Protein AF-A0A1E1MIJ1-F1 (afdb_monomer_lite)

Organism: Rhynchosporium secalis (NCBI:txid38038)

pLDDT: mean 83.15, std 17.33, range [41.06, 98.31]

Sequence (231 aa):
MYKRAEDSKEEKARKDRRRQERRFEKDMKERRLGPKKMDLKKGEDLFRKAKENVDAADLVDNGMIRVIEDKIRIRETRERQEREWVERERAASIWQEQQVEREKKDREAAEAIKKRRAEEWAAAEKQQEEQFRRWQNHLDSQYPYIAEQSTFRASKVICNHNGWWPKVHSRTACPECHEIWTFLLQCPECKIKVCPKFQSTKRPRRNRRAPSRVWTSYEDNSYEDHSYDCF

Secondary structure (DSSP, 8-state):
-PPPPPPPHHHHHHHHHHHHHHHHHHHHHHHHHHHHHHHHHHHHHHHHHHHHHHHHHHHHHHHHHHHHHHHHHHHHHHHHHHHHHHHHHHHHHHHHHHHHHHHHHHHHHHHHHHHHHHHHHHHHHHHHHHHHHHHHHHHHHHS----S--------------SPPPEE---EE-TTT--EES-EEE-TTT--EE-TTTHHHHS------PPP-------------------

Foldseek 3Di:
DDDDDDDDPVVVVVVVVVVVVVVVVVVVVVVVVVVVVVVVVVVVVVVVVVVVVVVVVVVVVVVVVVVVVVVVVVVVVVVVVVVVVVVVVVVVVVVVVVVVVVVVVVVVVVVVVVVVVVVVVVVVVVVVVVVVVVVVVVVCVVDVDPVDDPPPPPPPVPPQLDDAFDWDQDQAQAPVHRDGDRTWTARPPPRHTGHPVCSVVPHDPPPPPDPDPPDDPPPDDDDDDPDDDDD

Structure (mmCIF, N/CA/C/O backbone):
data_AF-A0A1E1MIJ1-F1
#
_entry.id   AF-A0A1E1MIJ1-F1
#
loop_
_atom_site.group_PDB
_atom_site.id
_atom_site.type_symbol
_atom_site.label_atom_id
_atom_site.label_alt_id
_atom_site.label_comp_id
_atom_site.label_asym_id
_atom_site.label_entity_id
_atom_site.label_seq_id
_atom_site.pdbx_PDB_ins_code
_atom_site.Cartn_x
_atom_site.Cartn_y
_atom_site.Cartn_z
_atom_site.occupancy
_atom_site.B_iso_or_equiv
_atom_site.auth_seq_id
_atom_site.auth_comp_id
_atom_site.auth_asym_id
_atom_site.auth_atom_id
_atom_site.pdbx_PDB_model_num
ATOM 1 N N . MET A 1 1 ? -23.648 -31.205 101.459 1.00 47.00 1 MET A N 1
ATOM 2 C CA . MET A 1 1 ? -24.648 -30.625 100.534 1.00 47.00 1 MET A CA 1
ATOM 3 C C . MET A 1 1 ? -25.084 -29.270 101.075 1.00 47.00 1 MET A C 1
ATOM 5 O O . MET A 1 1 ? -25.706 -29.235 102.127 1.00 47.00 1 MET A O 1
ATOM 9 N N . TYR A 1 2 ? -24.719 -28.162 100.427 1.00 44.38 2 TYR A N 1
ATOM 10 C CA . TYR A 1 2 ? -25.090 -26.822 100.902 1.00 44.38 2 TYR A CA 1
ATOM 11 C C . TYR A 1 2 ? -26.489 -26.436 100.394 1.00 44.38 2 TYR A C 1
ATOM 13 O O . TYR A 1 2 ? -26.705 -26.334 99.187 1.00 44.38 2 TYR A O 1
ATOM 21 N N . LYS A 1 3 ? -27.441 -26.231 101.318 1.00 51.78 3 LYS A N 1
ATOM 22 C CA . LYS A 1 3 ? -28.773 -25.671 101.030 1.00 51.78 3 LYS A CA 1
ATOM 23 C C . LYS A 1 3 ? -28.623 -24.191 100.665 1.00 51.78 3 LYS A C 1
ATOM 25 O O . LYS A 1 3 ? -28.061 -23.422 101.440 1.00 51.78 3 LYS A O 1
ATOM 30 N N . ARG A 1 4 ? -29.116 -23.794 99.488 1.00 49.16 4 ARG A N 1
ATOM 31 C CA . ARG A 1 4 ? -29.186 -22.381 99.081 1.00 49.16 4 ARG A CA 1
ATOM 32 C C . ARG A 1 4 ? -30.144 -21.631 100.006 1.00 49.16 4 ARG A C 1
ATOM 34 O O . ARG A 1 4 ? -31.270 -22.079 100.197 1.00 49.16 4 ARG A O 1
ATOM 41 N N . ALA A 1 5 ? -29.690 -20.498 100.539 1.00 63.03 5 ALA A N 1
ATOM 42 C CA . ALA A 1 5 ? -30.539 -19.561 101.261 1.00 63.03 5 ALA A CA 1
ATOM 43 C C . ALA A 1 5 ? -31.655 -19.057 100.332 1.00 63.03 5 ALA A C 1
ATOM 45 O O . ALA A 1 5 ? -31.392 -18.678 99.188 1.00 63.03 5 ALA A O 1
ATOM 46 N N . GLU A 1 6 ? -32.901 -19.094 100.803 1.00 65.06 6 GLU A N 1
ATOM 47 C CA . GLU A 1 6 ? -34.025 -18.523 100.070 1.00 65.06 6 GLU A CA 1
ATOM 48 C C . GLU A 1 6 ? -33.897 -16.999 100.057 1.00 65.06 6 GLU A C 1
ATOM 50 O O . GLU A 1 6 ? -33.913 -16.348 101.099 1.00 65.06 6 GLU A O 1
ATOM 55 N N . ASP A 1 7 ? -33.757 -16.433 98.857 1.00 62.12 7 ASP A N 1
ATOM 56 C CA . ASP A 1 7 ? -33.739 -14.986 98.662 1.00 62.12 7 ASP A CA 1
ATOM 57 C C . ASP A 1 7 ? -34.998 -14.348 99.281 1.00 62.12 7 ASP A C 1
ATOM 59 O O . ASP A 1 7 ? -36.129 -14.756 98.976 1.00 62.12 7 ASP A O 1
ATOM 63 N N . SER A 1 8 ? -34.790 -13.300 100.086 1.00 74.31 8 SER A N 1
ATOM 64 C CA . SER A 1 8 ? -35.850 -12.424 100.596 1.00 74.31 8 SER A CA 1
ATOM 65 C C . SER A 1 8 ? -36.750 -11.932 99.453 1.00 74.31 8 SER A C 1
ATOM 67 O O . SER A 1 8 ? -36.298 -11.710 98.324 1.00 74.31 8 SER A O 1
ATOM 69 N N . LYS A 1 9 ? -38.042 -11.727 99.742 1.00 78.56 9 LYS A N 1
ATOM 70 C CA . LYS A 1 9 ? -39.028 -11.199 98.779 1.00 78.56 9 LYS A CA 1
ATOM 71 C C . LYS A 1 9 ? -38.549 -9.900 98.110 1.00 78.56 9 LYS A C 1
ATOM 73 O O . LYS A 1 9 ? -38.807 -9.693 96.926 1.00 78.56 9 LYS A O 1
ATOM 78 N N . GLU A 1 10 ? -37.799 -9.077 98.835 1.00 78.69 10 GLU A N 1
ATOM 79 C CA . GLU A 1 10 ? -37.231 -7.820 98.340 1.00 78.69 10 GLU A CA 1
ATOM 80 C C . GLU A 1 10 ? -36.104 -8.035 97.310 1.00 78.69 10 GLU A C 1
ATOM 82 O O . GLU A 1 10 ? -36.078 -7.399 96.255 1.00 78.69 10 GLU A O 1
ATOM 87 N N . GLU A 1 11 ? -35.229 -9.016 97.542 1.00 82.00 11 GLU A N 1
ATOM 88 C CA . GLU A 1 11 ? -34.142 -9.386 96.626 1.00 82.00 11 GLU A CA 1
ATOM 89 C C . GLU A 1 11 ? -34.691 -10.004 95.324 1.00 82.00 11 GLU A C 1
ATOM 91 O O . GLU A 1 11 ? -34.187 -9.724 94.230 1.00 82.00 11 GLU A O 1
ATOM 96 N N . LYS A 1 12 ? -35.783 -10.781 95.410 1.00 82.44 12 LYS A N 1
ATOM 97 C CA . LYS A 1 12 ? -36.518 -11.280 94.231 1.00 82.44 12 LYS A CA 1
ATOM 98 C C . LYS A 1 12 ? -37.111 -10.130 93.409 1.00 82.44 12 LYS A C 1
ATOM 100 O O . LYS A 1 12 ? -36.939 -10.120 92.191 1.00 82.44 12 LYS A O 1
ATOM 105 N N . ALA A 1 13 ? -37.723 -9.135 94.056 1.00 84.12 13 ALA A N 1
ATOM 106 C CA . ALA A 1 13 ? -38.271 -7.954 93.382 1.00 84.12 13 ALA A CA 1
ATOM 107 C C . ALA A 1 13 ? -37.178 -7.091 92.722 1.00 84.12 13 ALA A C 1
ATOM 109 O O . ALA A 1 13 ? -37.363 -6.597 91.608 1.00 84.12 13 ALA A O 1
ATOM 110 N N . ARG A 1 14 ? -36.007 -6.948 93.359 1.00 86.62 14 ARG A N 1
ATOM 111 C CA . ARG A 1 14 ? -34.837 -6.265 92.778 1.00 86.62 14 ARG A CA 1
ATOM 112 C C . ARG A 1 14 ? -34.317 -6.987 91.535 1.00 86.62 14 ARG A C 1
ATOM 114 O O . ARG A 1 14 ? -34.085 -6.357 90.502 1.00 86.62 14 ARG A O 1
ATOM 121 N N . LYS A 1 15 ? -34.159 -8.315 91.607 1.00 88.00 15 LYS A N 1
ATOM 122 C CA . LYS A 1 15 ? -33.732 -9.144 90.467 1.00 88.00 15 LYS A CA 1
ATOM 123 C C . LYS A 1 15 ? -34.743 -9.097 89.320 1.00 88.00 15 LYS A C 1
ATOM 125 O O . LYS A 1 15 ? -34.313 -9.088 88.166 1.00 88.00 15 LYS A O 1
ATOM 130 N N . ASP A 1 16 ? -36.041 -9.043 89.616 1.00 91.00 16 ASP A N 1
ATOM 131 C CA . ASP A 1 16 ? -37.086 -8.962 88.594 1.00 91.00 16 ASP A CA 1
ATOM 132 C C . ASP A 1 16 ? -37.103 -7.605 87.878 1.00 91.00 16 ASP A C 1
ATOM 134 O O . ASP A 1 16 ? -37.021 -7.573 86.651 1.00 91.00 16 ASP A O 1
ATOM 138 N N . ARG A 1 17 ? -37.030 -6.487 88.616 1.00 88.94 17 ARG A N 1
ATOM 139 C CA . ARG A 1 17 ? -36.872 -5.139 88.028 1.00 88.94 17 ARG A CA 1
ATOM 140 C C . ARG A 1 17 ? -35.683 -5.073 87.067 1.00 88.94 17 ARG A C 1
ATOM 142 O O . ARG A 1 17 ? -35.820 -4.678 85.914 1.00 88.94 17 ARG A O 1
ATOM 149 N N . ARG A 1 18 ? -34.537 -5.612 87.493 1.00 89.38 18 ARG A N 1
ATOM 150 C CA . ARG A 1 18 ? -33.311 -5.683 86.680 1.00 89.38 18 ARG A CA 1
ATOM 151 C C . ARG A 1 18 ? -33.438 -6.600 85.456 1.00 89.38 18 ARG A C 1
ATOM 153 O O . ARG A 1 18 ? -32.672 -6.488 84.498 1.00 89.38 18 ARG A O 1
ATOM 160 N N . ARG A 1 19 ? -34.328 -7.598 85.487 1.00 91.69 19 ARG A N 1
ATOM 161 C CA . ARG A 1 19 ? -34.647 -8.436 84.316 1.00 91.69 19 ARG A CA 1
ATOM 162 C C . ARG A 1 19 ? -35.551 -7.681 83.348 1.00 91.69 19 ARG A C 1
ATOM 164 O O . ARG A 1 19 ? -35.309 -7.765 82.148 1.00 91.69 19 ARG A O 1
ATOM 171 N N . GLN A 1 20 ? -36.537 -6.945 83.856 1.00 90.38 20 GLN A N 1
ATOM 172 C CA . GLN A 1 20 ? -37.427 -6.120 83.041 1.00 90.38 20 GLN A CA 1
ATOM 173 C C . GLN A 1 20 ? -36.654 -5.005 82.326 1.00 90.38 20 GLN A C 1
ATOM 175 O O . GLN A 1 20 ? -36.768 -4.888 81.110 1.00 90.38 20 GLN A O 1
ATOM 180 N N . GLU A 1 21 ? -35.779 -4.281 83.028 1.00 90.81 21 GLU A N 1
ATOM 181 C CA . GLU A 1 21 ? -34.915 -3.245 82.438 1.00 90.81 21 GLU A CA 1
ATOM 182 C C . GLU A 1 21 ? -34.060 -3.789 81.288 1.00 90.81 21 GLU A C 1
ATOM 184 O O . GLU A 1 21 ? -34.032 -3.207 80.208 1.00 90.81 21 GLU A O 1
ATOM 189 N N . ARG A 1 22 ? -33.434 -4.962 81.464 1.00 92.50 22 ARG A N 1
ATOM 190 C CA . ARG A 1 22 ? -32.646 -5.606 80.398 1.00 92.50 22 ARG A CA 1
ATOM 191 C C . ARG A 1 22 ? -33.487 -6.010 79.188 1.00 92.50 22 ARG A C 1
ATOM 193 O O . ARG A 1 22 ? -32.990 -5.947 78.066 1.00 92.50 22 ARG A O 1
ATOM 200 N N . ARG A 1 23 ? -34.743 -6.431 79.390 1.00 92.12 23 ARG A N 1
ATOM 201 C CA . ARG A 1 23 ? -35.665 -6.728 78.279 1.00 92.12 23 ARG A CA 1
ATOM 202 C C . ARG A 1 23 ? -36.034 -5.455 77.524 1.00 92.12 23 ARG A C 1
ATOM 204 O O . ARG A 1 23 ? -35.936 -5.451 76.303 1.00 92.12 23 ARG A O 1
ATOM 211 N N . PHE A 1 24 ? -36.384 -4.388 78.242 1.00 89.31 24 PHE A N 1
ATOM 212 C CA . PHE A 1 24 ? -36.688 -3.087 77.644 1.00 89.31 24 PHE A CA 1
ATOM 213 C C . PHE A 1 24 ? -35.492 -2.507 76.886 1.00 89.31 24 PHE A C 1
ATOM 215 O O . PHE A 1 24 ? -35.641 -2.048 75.757 1.00 89.31 24 PHE A O 1
ATOM 222 N N . GLU A 1 25 ? -34.291 -2.568 77.460 1.00 92.12 25 GLU A N 1
ATOM 223 C CA . GLU A 1 25 ? -33.075 -2.081 76.809 1.00 92.12 25 GLU A CA 1
ATOM 224 C C . GLU A 1 25 ? -32.760 -2.870 75.531 1.00 92.12 25 GLU A C 1
ATOM 226 O O . GLU A 1 25 ? -32.419 -2.279 74.503 1.00 92.12 25 GLU A O 1
ATOM 231 N N . LYS A 1 26 ? -32.906 -4.202 75.571 1.00 93.56 26 LYS A N 1
ATOM 232 C CA . LYS A 1 26 ? -32.722 -5.054 74.393 1.00 93.56 26 LYS A CA 1
ATOM 233 C C . LYS A 1 26 ? -33.741 -4.727 73.301 1.00 93.56 26 LYS A C 1
ATOM 235 O O . LYS A 1 26 ? -33.329 -4.530 72.162 1.00 93.56 26 LYS A O 1
ATOM 240 N N . ASP A 1 27 ? -35.023 -4.618 73.644 1.00 93.12 27 ASP A N 1
ATOM 241 C CA . ASP A 1 27 ? -36.088 -4.308 72.683 1.00 93.12 27 ASP A CA 1
AT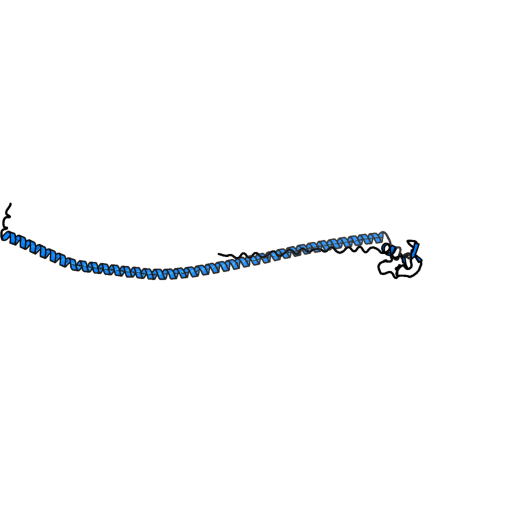OM 242 C C . ASP A 1 27 ? -35.875 -2.926 72.039 1.00 93.12 27 ASP A C 1
ATOM 244 O O . ASP A 1 27 ? -35.939 -2.774 70.821 1.00 93.12 27 ASP A O 1
ATOM 248 N N . MET A 1 28 ? -35.484 -1.918 72.828 1.00 91.06 28 MET A N 1
ATOM 249 C CA . MET A 1 28 ? -35.147 -0.589 72.303 1.00 91.06 28 MET A CA 1
ATOM 250 C C . MET A 1 28 ? -33.922 -0.612 71.380 1.00 91.06 28 MET A C 1
ATOM 252 O O . MET A 1 28 ? -33.889 0.109 70.380 1.00 91.06 28 MET A O 1
ATOM 256 N N . LYS A 1 29 ? -32.912 -1.440 71.676 1.00 92.50 29 LYS A N 1
ATOM 257 C CA . LYS A 1 29 ? -31.749 -1.640 70.797 1.00 92.50 29 LYS A CA 1
ATOM 258 C C . LYS A 1 29 ? -32.136 -2.360 69.503 1.00 92.50 29 LYS A C 1
ATOM 260 O O . LYS A 1 29 ? -31.726 -1.912 68.435 1.00 92.50 29 LYS A O 1
ATOM 265 N N . GLU A 1 30 ? -32.954 -3.408 69.564 1.00 89.38 30 GLU A N 1
ATOM 266 C CA . GLU A 1 30 ? -33.451 -4.122 68.378 1.00 89.38 30 GLU A CA 1
ATOM 267 C C . GLU A 1 30 ? -34.305 -3.216 67.483 1.00 89.38 30 GLU A C 1
ATOM 269 O O . GLU A 1 30 ? -34.032 -3.120 66.282 1.00 89.38 30 GLU A O 1
ATOM 274 N N . ARG A 1 31 ? -35.248 -2.455 68.058 1.00 88.69 31 ARG A N 1
ATOM 275 C CA . ARG A 1 31 ? -36.058 -1.478 67.308 1.00 88.69 31 ARG A CA 1
ATOM 276 C C . ARG A 1 31 ? -35.214 -0.400 66.636 1.00 88.69 31 ARG A C 1
ATOM 278 O O . ARG A 1 31 ? -35.550 0.030 65.540 1.00 88.69 31 ARG A O 1
ATOM 285 N N . ARG A 1 32 ? -34.103 0.024 67.249 1.00 90.00 32 ARG A N 1
ATOM 286 C CA . ARG A 1 32 ? -33.167 0.989 66.641 1.00 90.00 32 ARG A CA 1
ATOM 287 C C . ARG A 1 32 ? -32.322 0.386 65.517 1.00 90.00 32 ARG A C 1
ATOM 289 O O . ARG A 1 32 ? -31.896 1.118 64.628 1.00 90.00 32 ARG A O 1
ATOM 296 N N . LEU A 1 33 ? -32.047 -0.917 65.556 1.00 93.56 33 LEU A N 1
ATOM 297 C CA . LEU A 1 33 ? -31.226 -1.595 64.549 1.00 93.56 33 LEU A CA 1
ATOM 298 C C . LEU A 1 33 ? -32.012 -1.950 63.284 1.00 93.56 33 LEU A C 1
ATOM 300 O O . LEU A 1 33 ? -31.425 -1.937 62.205 1.00 93.56 33 LEU A O 1
ATOM 304 N N . GLY A 1 34 ? -33.312 -2.240 63.392 1.00 92.12 34 GLY A N 1
ATOM 305 C CA . GLY A 1 34 ? -34.167 -2.575 62.245 1.00 92.12 34 GLY A CA 1
ATOM 306 C C . GLY A 1 34 ? -34.110 -1.543 61.105 1.00 92.12 34 GLY A C 1
ATOM 307 O O . GLY A 1 34 ? -33.714 -1.909 59.997 1.00 92.12 34 GLY A O 1
ATOM 308 N N . PRO A 1 35 ? -34.407 -0.253 61.366 1.00 93.69 35 PRO A N 1
ATOM 309 C CA . PRO A 1 35 ? -34.345 0.805 60.357 1.00 93.69 35 PRO A CA 1
ATOM 310 C C . PRO A 1 35 ? -32.951 0.951 59.742 1.00 93.69 35 PRO A C 1
ATOM 312 O O . PRO A 1 35 ? -32.815 0.954 58.526 1.00 93.69 35 PRO A O 1
ATOM 315 N N . LYS A 1 36 ? -31.897 0.937 60.571 1.00 94.56 36 LYS A N 1
ATOM 316 C CA . LYS A 1 36 ? -30.508 1.046 60.096 1.00 94.56 36 LYS A CA 1
ATOM 317 C C . LYS A 1 36 ? -30.114 -0.095 59.157 1.00 94.56 36 LYS A C 1
ATOM 319 O O . LYS A 1 36 ? -29.419 0.140 58.176 1.00 94.56 36 LYS A O 1
ATOM 324 N N . LYS A 1 37 ? -30.557 -1.325 59.439 1.00 95.38 37 LYS A N 1
ATOM 325 C CA . LYS A 1 37 ? -30.329 -2.478 58.552 1.00 95.38 37 LYS A CA 1
ATOM 326 C C . LYS A 1 37 ? -31.068 -2.322 57.224 1.00 95.38 37 LYS A C 1
ATOM 328 O O . LYS A 1 37 ? -30.520 -2.677 56.186 1.00 95.38 37 LYS A O 1
ATOM 333 N N . MET A 1 38 ? -32.292 -1.793 57.248 1.00 95.19 38 MET A N 1
ATOM 334 C CA . MET A 1 38 ? -33.037 -1.507 56.021 1.00 95.19 38 MET A CA 1
ATOM 335 C C . MET A 1 38 ? -32.371 -0.415 55.186 1.00 95.19 38 MET A C 1
ATOM 337 O O . MET A 1 38 ? -32.268 -0.571 53.974 1.00 95.19 38 MET A O 1
ATOM 341 N N . ASP A 1 39 ? -31.907 0.662 55.816 1.00 96.12 39 ASP A N 1
ATOM 342 C CA . ASP A 1 39 ? -31.226 1.755 55.121 1.00 96.12 39 ASP A CA 1
ATOM 343 C C . ASP A 1 39 ? -29.898 1.293 54.517 1.00 96.12 39 ASP A C 1
ATOM 345 O O . ASP A 1 39 ? -29.604 1.613 53.367 1.00 96.12 39 ASP A O 1
ATOM 349 N N . LEU A 1 40 ? -29.141 0.461 55.241 1.00 97.12 40 LEU A N 1
ATOM 350 C CA . LEU A 1 40 ? -27.917 -0.150 54.727 1.00 97.12 40 LEU A CA 1
ATOM 351 C C . LEU A 1 40 ? -28.201 -1.031 53.503 1.00 97.12 40 LEU A C 1
ATOM 353 O O . LEU A 1 40 ? -27.560 -0.857 52.472 1.00 97.12 40 LEU A O 1
ATOM 357 N N . LYS A 1 41 ? -29.223 -1.893 53.572 1.00 97.50 41 LYS A N 1
ATOM 358 C CA . LYS A 1 41 ? -29.633 -2.735 52.438 1.00 97.50 41 LYS A CA 1
ATOM 359 C C . LYS A 1 41 ? -30.056 -1.904 51.219 1.00 97.50 41 LYS A C 1
ATOM 361 O O . LYS A 1 41 ? -29.667 -2.216 50.099 1.00 97.50 41 LYS A O 1
ATOM 366 N N . LYS A 1 42 ? -30.808 -0.815 51.425 1.00 97.62 42 LYS A N 1
ATOM 367 C CA . LYS A 1 42 ? -31.158 0.123 50.342 1.00 97.62 42 LYS A CA 1
ATOM 368 C C . LYS A 1 42 ? -29.911 0.752 49.719 1.00 97.62 42 LYS A C 1
ATOM 370 O O . LYS A 1 42 ? -29.849 0.882 48.501 1.00 97.62 42 LYS A O 1
ATOM 375 N N . GLY A 1 43 ? -28.932 1.135 50.539 1.00 97.06 43 GLY A N 1
ATOM 376 C CA . GLY A 1 43 ? -27.652 1.665 50.070 1.00 97.06 43 GLY A CA 1
ATOM 377 C C . GLY A 1 43 ? -26.877 0.658 49.219 1.00 97.06 43 GLY A C 1
ATOM 378 O O . GLY A 1 43 ? -26.398 1.011 48.145 1.00 97.06 43 GLY A O 1
ATOM 379 N N . GLU A 1 44 ? -26.813 -0.603 49.649 1.00 97.25 44 GLU A N 1
ATOM 380 C CA . GLU A 1 44 ? -26.181 -1.690 48.888 1.00 97.25 44 GLU A CA 1
ATOM 381 C C . GLU A 1 44 ? -26.873 -1.929 47.542 1.00 97.25 44 GLU A C 1
ATOM 383 O O . GLU A 1 44 ? -26.204 -2.049 46.516 1.00 97.25 44 GLU A O 1
ATOM 388 N N . ASP A 1 45 ? -28.208 -1.948 47.524 1.00 97.94 45 ASP A N 1
ATOM 389 C CA . ASP A 1 45 ? -28.982 -2.120 46.294 1.00 97.94 45 ASP A CA 1
ATOM 390 C C . ASP A 1 45 ? -28.762 -0.948 45.317 1.00 97.94 45 ASP A C 1
ATOM 392 O O . ASP A 1 45 ? -28.609 -1.167 44.112 1.00 97.94 45 ASP A O 1
ATOM 396 N N . LEU A 1 46 ? -28.690 0.289 45.823 1.00 98.12 46 LEU A N 1
ATOM 397 C CA . LEU A 1 46 ? -28.362 1.473 45.022 1.00 98.12 46 LEU A CA 1
ATOM 398 C C . LEU A 1 46 ? -26.942 1.405 44.457 1.00 98.12 46 LEU A C 1
ATOM 400 O O . LEU A 1 46 ? -26.740 1.712 43.285 1.00 98.12 46 LEU A O 1
ATOM 404 N N . PHE A 1 47 ? -25.969 0.989 45.269 1.00 97.88 47 PHE A N 1
ATOM 405 C CA . PHE A 1 47 ? -24.581 0.864 44.838 1.00 97.88 47 PHE A CA 1
ATOM 406 C C . PHE A 1 47 ? -24.421 -0.221 43.772 1.00 97.88 47 PHE A C 1
ATOM 408 O O . PHE A 1 47 ? -23.773 0.007 42.753 1.00 97.88 47 PHE A O 1
ATOM 415 N N . ARG A 1 48 ? -25.073 -1.376 43.961 1.00 98.31 48 ARG A N 1
ATOM 416 C CA . ARG A 1 48 ? -25.106 -2.449 42.962 1.00 98.31 48 ARG A CA 1
ATOM 417 C C . ARG A 1 48 ? -25.681 -1.947 41.638 1.00 98.31 48 ARG A C 1
ATOM 419 O O . ARG A 1 48 ? -25.049 -2.123 40.605 1.00 98.31 48 ARG A O 1
ATOM 426 N N . LYS A 1 49 ? -26.816 -1.243 41.679 1.00 98.31 49 LYS A N 1
ATOM 427 C CA . LYS A 1 49 ? -27.444 -0.674 40.480 1.00 98.31 49 LYS A CA 1
ATOM 428 C C . LYS A 1 49 ? -26.574 0.390 39.804 1.00 98.31 49 LYS A C 1
ATOM 430 O O . LYS A 1 49 ? -26.500 0.441 38.582 1.00 98.31 49 LYS A O 1
ATOM 435 N N . ALA A 1 50 ? -25.918 1.249 40.582 1.00 98.19 50 ALA A N 1
ATOM 436 C CA . ALA A 1 50 ? -25.001 2.249 40.0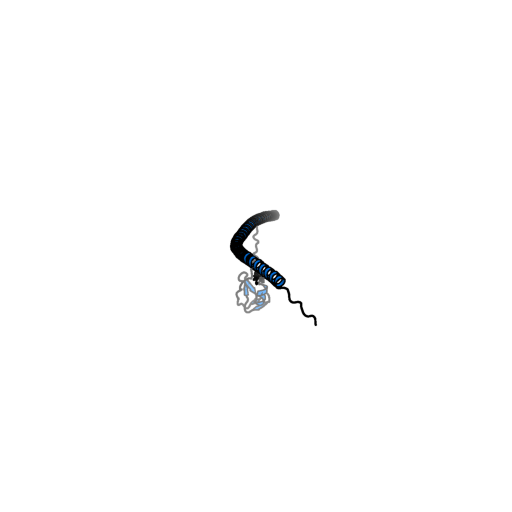42 1.00 98.19 50 ALA A CA 1
ATOM 437 C C . ALA A 1 50 ? -23.824 1.585 39.320 1.00 98.19 50 ALA A C 1
ATOM 439 O O . ALA A 1 50 ? -23.477 2.005 38.221 1.00 98.19 50 ALA A O 1
ATOM 440 N N . LYS A 1 51 ? -23.266 0.518 39.901 1.00 98.31 51 LYS A N 1
ATOM 441 C CA . LYS A 1 51 ? -22.206 -0.265 39.271 1.00 98.31 51 LYS A CA 1
ATOM 442 C C . LYS A 1 51 ? -22.669 -0.903 37.960 1.00 98.31 51 LYS A C 1
ATOM 444 O O . LYS A 1 51 ? -22.011 -0.718 36.950 1.00 98.31 51 LYS A O 1
ATOM 449 N N . GLU A 1 52 ? -23.825 -1.565 37.958 1.00 98.06 52 GLU A N 1
ATOM 450 C CA . GLU A 1 52 ? -24.403 -2.161 36.743 1.00 98.06 52 GLU A CA 1
ATOM 451 C C . GLU A 1 52 ? -24.610 -1.124 35.628 1.00 98.06 52 GLU A C 1
ATOM 453 O O . GLU A 1 52 ? -24.359 -1.413 34.462 1.00 98.06 52 GLU A O 1
ATOM 458 N N . ASN A 1 53 ? -25.026 0.099 35.974 1.00 97.75 53 ASN A N 1
ATOM 459 C CA . ASN A 1 53 ? -25.182 1.178 34.999 1.00 97.75 53 ASN A CA 1
ATOM 460 C C . ASN A 1 53 ? -23.843 1.651 34.417 1.00 97.75 53 ASN A C 1
ATOM 462 O O . ASN A 1 53 ? -23.780 1.947 33.227 1.00 97.75 53 ASN A O 1
ATOM 466 N N . VAL A 1 54 ? -22.797 1.750 35.245 1.00 98.19 54 VAL A N 1
ATOM 467 C CA . VAL A 1 54 ? -21.447 2.111 34.785 1.00 98.19 54 VAL A CA 1
ATOM 468 C C . VAL A 1 54 ? -20.896 1.013 33.883 1.00 98.19 54 VAL A C 1
ATOM 470 O O . VAL A 1 54 ? -20.514 1.304 32.757 1.00 98.19 54 VAL A O 1
ATOM 473 N N . ASP A 1 55 ? -20.974 -0.246 34.319 1.00 97.94 55 ASP A N 1
ATOM 474 C CA . ASP A 1 55 ? -20.526 -1.394 33.529 1.00 97.94 55 ASP A CA 1
ATOM 475 C C . ASP A 1 55 ? -21.269 -1.450 32.175 1.00 97.94 55 ASP A C 1
ATOM 477 O O . ASP A 1 55 ? -20.673 -1.723 31.133 1.00 97.94 55 ASP A O 1
ATOM 481 N N . ALA A 1 56 ? -22.572 -1.143 32.154 1.00 97.44 56 ALA A N 1
ATOM 482 C CA . ALA A 1 56 ? -23.349 -1.066 30.918 1.00 97.44 56 ALA A CA 1
ATOM 483 C C . ALA A 1 56 ? -22.905 0.086 29.998 1.00 97.44 56 ALA A C 1
ATOM 485 O O . ALA A 1 56 ? -22.863 -0.101 28.781 1.00 97.44 56 ALA A O 1
ATOM 486 N N . ALA A 1 57 ? -22.571 1.255 30.550 1.00 97.38 57 ALA A N 1
ATOM 487 C CA . ALA A 1 57 ? -22.055 2.383 29.775 1.00 97.38 57 ALA A CA 1
ATOM 488 C C . ALA A 1 57 ? -20.678 2.063 29.172 1.00 97.38 57 ALA A C 1
ATOM 490 O O . ALA A 1 57 ? -20.482 2.248 27.972 1.00 97.38 57 ALA A O 1
ATOM 491 N N . ASP A 1 58 ? -19.781 1.470 29.962 1.00 97.94 58 ASP A N 1
ATOM 492 C CA . ASP A 1 58 ? -18.450 1.059 29.511 1.00 97.94 58 ASP A CA 1
ATOM 493 C C . ASP A 1 58 ? -18.534 0.061 28.347 1.00 97.94 58 ASP A C 1
ATOM 495 O O . ASP A 1 58 ? -17.753 0.127 27.397 1.00 97.94 58 ASP A O 1
ATOM 499 N N . LEU A 1 59 ? -19.497 -0.867 28.368 1.00 97.12 59 LEU A N 1
ATOM 500 C CA . LEU A 1 59 ? -19.712 -1.802 27.258 1.00 97.12 59 LEU A CA 1
ATOM 501 C C . LEU A 1 59 ? -20.135 -1.095 25.963 1.00 97.12 59 LEU A C 1
ATOM 503 O O . LEU A 1 59 ? -19.682 -1.484 24.881 1.00 97.12 59 LEU A O 1
ATOM 507 N N . VAL A 1 60 ? -20.980 -0.066 26.058 1.00 97.44 60 VAL A N 1
ATOM 508 C CA . VAL A 1 60 ? -21.402 0.737 24.900 1.00 97.44 60 VAL A CA 1
ATOM 509 C C . VAL A 1 60 ? -20.220 1.522 24.337 1.00 97.44 60 VAL A C 1
ATOM 511 O O . VAL A 1 60 ? -19.972 1.465 23.128 1.00 97.44 60 VAL A O 1
ATOM 514 N N . ASP A 1 61 ? -19.453 2.185 25.201 1.00 97.62 61 ASP A N 1
ATOM 515 C CA . ASP A 1 61 ? -18.289 2.975 24.797 1.00 97.62 61 ASP A CA 1
ATOM 516 C C . ASP A 1 61 ? -17.206 2.095 24.168 1.00 97.62 61 ASP A C 1
ATOM 518 O O . ASP A 1 61 ? -16.698 2.420 23.095 1.00 97.62 61 ASP A O 1
ATOM 522 N N . ASN A 1 62 ? -16.927 0.923 24.744 1.00 97.12 62 ASN A N 1
ATOM 523 C CA . ASN A 1 62 ? -16.020 -0.062 24.152 1.00 97.12 62 ASN A CA 1
ATOM 524 C C . ASN A 1 62 ? -16.467 -0.485 22.745 1.00 97.12 62 ASN A C 1
ATOM 526 O O . ASN A 1 62 ? -15.642 -0.622 21.840 1.00 97.12 62 ASN A O 1
ATOM 530 N N . GLY A 1 63 ? -17.772 -0.671 22.531 1.00 97.00 63 GLY A N 1
ATOM 531 C CA . GLY A 1 63 ? -18.321 -0.943 21.203 1.00 97.00 63 GLY A CA 1
ATOM 532 C C . GLY A 1 63 ? -18.057 0.200 20.220 1.00 97.00 63 GLY A C 1
ATOM 533 O O . GLY A 1 63 ? -17.614 -0.038 19.095 1.00 97.00 63 GLY A O 1
ATOM 534 N N . MET A 1 64 ? -18.274 1.442 20.652 1.00 97.69 64 MET A N 1
ATOM 535 C CA . MET A 1 64 ? -18.051 2.628 19.824 1.00 97.69 64 MET A CA 1
ATOM 536 C C . MET A 1 64 ? -16.567 2.837 19.494 1.00 97.69 64 MET A C 1
ATOM 538 O O . MET A 1 64 ? -16.232 3.131 18.344 1.00 97.69 64 MET A O 1
ATOM 542 N N . ILE A 1 65 ? -15.678 2.627 20.468 1.00 97.94 65 ILE A N 1
ATOM 543 C CA . ILE A 1 65 ? -14.223 2.694 20.286 1.00 97.94 65 ILE A CA 1
ATOM 544 C C . ILE A 1 65 ? -13.790 1.720 19.189 1.00 97.94 65 ILE A C 1
ATOM 546 O O . ILE A 1 65 ? -13.144 2.141 18.231 1.00 97.94 65 ILE A O 1
ATOM 550 N N . ARG A 1 66 ? -14.243 0.460 19.240 1.00 97.62 66 ARG A N 1
ATOM 551 C CA . ARG A 1 66 ? -13.908 -0.546 18.216 1.00 97.62 66 ARG A CA 1
ATOM 552 C C . ARG A 1 66 ? -14.351 -0.131 16.812 1.00 97.62 66 ARG A C 1
ATOM 554 O O . ARG A 1 66 ? -13.603 -0.295 15.854 1.00 97.62 66 ARG A O 1
ATOM 561 N N . VAL A 1 67 ? -15.542 0.457 16.678 1.00 98.19 67 VAL A N 1
ATOM 562 C CA . VAL A 1 67 ? -16.038 0.958 15.383 1.00 98.19 67 VAL A CA 1
ATOM 563 C C . VAL A 1 67 ? -15.168 2.100 14.849 1.00 98.19 67 VAL A C 1
ATOM 565 O O . VAL A 1 67 ? -14.939 2.192 13.640 1.00 98.19 67 VAL A O 1
ATOM 568 N N . ILE A 1 68 ? -14.695 2.989 15.723 1.00 98.19 68 ILE A N 1
ATOM 569 C CA . ILE A 1 68 ? -13.802 4.089 15.339 1.00 98.19 68 ILE A CA 1
ATOM 570 C C . ILE A 1 68 ? -12.436 3.539 14.913 1.00 98.19 68 ILE A C 1
ATOM 572 O O . ILE A 1 68 ? -11.942 3.922 13.852 1.00 98.19 68 ILE A O 1
ATOM 576 N N . GLU A 1 69 ? -11.861 2.615 15.680 1.00 97.44 69 GLU A N 1
ATOM 577 C CA . GLU A 1 69 ? -10.591 1.955 15.359 1.00 97.44 69 GLU A CA 1
ATOM 578 C C . GLU A 1 69 ? -10.648 1.239 14.005 1.00 97.44 69 GLU A C 1
ATOM 580 O O . GLU A 1 69 ? -9.764 1.424 13.165 1.00 97.44 69 GLU A O 1
ATOM 585 N N . ASP A 1 70 ? -11.721 0.490 13.737 1.00 98.00 70 ASP A N 1
ATOM 586 C CA . ASP A 1 70 ? -11.909 -0.193 12.456 1.00 98.00 70 ASP A CA 1
ATOM 587 C C . ASP A 1 70 ? -11.978 0.801 11.287 1.00 98.00 70 ASP A C 1
ATOM 589 O O . ASP A 1 70 ? -11.358 0.581 10.242 1.00 98.00 70 ASP A O 1
ATOM 593 N N . LYS A 1 71 ? -12.676 1.933 11.459 1.00 98.12 71 LYS A N 1
ATOM 594 C CA . LYS A 1 71 ? -12.727 3.000 10.444 1.00 98.12 71 LYS A CA 1
ATOM 595 C C . LYS A 1 71 ? -11.356 3.623 10.190 1.00 98.12 71 LYS A C 1
ATOM 597 O O . LYS A 1 71 ? -11.025 3.885 9.032 1.00 98.12 71 LYS A O 1
ATOM 602 N N . ILE A 1 72 ? -10.574 3.862 11.243 1.00 98.19 72 ILE A N 1
ATOM 603 C CA . ILE A 1 72 ? -9.209 4.392 11.128 1.00 98.19 72 ILE A CA 1
ATOM 604 C C . ILE A 1 72 ? -8.340 3.398 10.357 1.00 98.19 72 ILE A C 1
ATOM 606 O O . ILE A 1 72 ? -7.736 3.774 9.355 1.00 98.19 72 ILE A O 1
ATOM 610 N N . ARG A 1 73 ? -8.372 2.112 10.725 1.00 97.88 73 ARG A N 1
ATOM 611 C CA . ARG A 1 73 ? -7.601 1.061 10.047 1.00 97.88 73 ARG A CA 1
ATOM 612 C C . ARG A 1 73 ? -7.947 0.953 8.559 1.00 97.88 73 ARG A C 1
ATOM 614 O O . ARG A 1 73 ? -7.054 0.830 7.721 1.00 97.88 73 ARG A O 1
ATOM 621 N N . ILE A 1 74 ? -9.231 1.018 8.203 1.00 97.81 74 ILE A N 1
ATOM 622 C CA . ILE A 1 74 ? -9.669 0.996 6.796 1.00 97.81 74 ILE A CA 1
ATOM 623 C C . ILE A 1 74 ? -9.130 2.214 6.033 1.00 97.81 74 ILE A C 1
ATOM 625 O O . ILE A 1 74 ? -8.674 2.085 4.898 1.00 97.81 74 ILE A O 1
ATOM 629 N N . ARG A 1 75 ? -9.146 3.403 6.645 1.00 97.06 75 ARG A N 1
ATOM 630 C CA . ARG A 1 75 ? -8.603 4.608 6.009 1.00 97.06 75 ARG A CA 1
ATOM 631 C C . ARG A 1 75 ? -7.091 4.508 5.809 1.00 97.06 75 ARG A C 1
ATOM 633 O O . ARG A 1 75 ? -6.615 4.745 4.706 1.00 97.06 75 ARG A O 1
ATOM 640 N N . GLU A 1 76 ? -6.352 4.110 6.837 1.00 97.38 76 GLU A N 1
ATOM 641 C CA . GLU A 1 76 ? -4.891 3.994 6.776 1.00 97.38 76 GLU A CA 1
ATOM 642 C C . GLU A 1 76 ? -4.425 2.957 5.752 1.00 97.38 76 GLU A C 1
ATOM 644 O O . GLU A 1 76 ? -3.455 3.184 5.028 1.00 97.38 76 GLU A O 1
ATOM 649 N N . THR A 1 77 ? -5.114 1.817 5.669 1.00 97.38 77 THR A N 1
ATOM 650 C CA . THR A 1 77 ? -4.803 0.777 4.676 1.00 97.38 77 THR A CA 1
ATOM 651 C C . THR A 1 77 ? -5.022 1.284 3.257 1.00 97.38 77 THR A C 1
ATOM 653 O O . THR A 1 77 ? -4.152 1.094 2.408 1.00 97.38 77 THR A O 1
ATOM 656 N N . ARG A 1 78 ? -6.120 2.007 3.012 1.00 96.81 78 ARG A N 1
ATOM 657 C CA . ARG A 1 78 ? -6.376 2.651 1.722 1.00 96.81 78 ARG A CA 1
ATOM 658 C C . ARG A 1 78 ? -5.318 3.701 1.379 1.00 96.81 78 ARG A C 1
ATOM 660 O O . ARG A 1 78 ? -4.762 3.663 0.288 1.00 96.81 78 ARG A O 1
ATOM 667 N N . GLU A 1 79 ? -4.987 4.598 2.305 1.00 96.94 79 GLU A N 1
ATOM 668 C CA . GLU A 1 79 ? -3.954 5.621 2.085 1.00 96.94 79 GLU A CA 1
ATOM 669 C C . GLU A 1 79 ? -2.563 5.019 1.855 1.00 96.94 79 GLU A C 1
ATOM 671 O O . GLU A 1 79 ? -1.731 5.608 1.163 1.00 96.94 79 GLU A O 1
ATOM 676 N N . ARG A 1 80 ? -2.267 3.863 2.457 1.00 96.62 80 ARG A N 1
ATOM 677 C CA . ARG A 1 80 ? -1.016 3.139 2.212 1.00 96.62 80 ARG A CA 1
ATOM 678 C C . ARG A 1 80 ? -0.984 2.570 0.800 1.00 96.62 80 ARG A C 1
ATOM 680 O O . ARG A 1 80 ? 0.014 2.750 0.114 1.00 96.62 80 ARG A O 1
ATOM 687 N N . GLN A 1 81 ? -2.077 1.944 0.365 1.00 96.38 81 GLN A N 1
ATOM 688 C CA . GLN A 1 81 ? -2.196 1.435 -0.999 1.00 96.38 81 GLN A CA 1
ATOM 689 C C . GLN A 1 81 ? -2.084 2.567 -2.020 1.00 96.38 81 GLN A C 1
ATOM 691 O O . GLN A 1 81 ? -1.306 2.454 -2.958 1.00 96.38 81 GLN A O 1
ATOM 696 N N . GLU A 1 82 ? -2.798 3.678 -1.828 1.00 96.75 82 GLU A N 1
ATOM 697 C CA . GLU A 1 82 ? -2.723 4.830 -2.735 1.00 96.75 82 GLU A CA 1
ATOM 698 C C . GLU A 1 82 ? -1.294 5.394 -2.817 1.00 96.75 82 GLU A C 1
ATOM 700 O O . GLU A 1 82 ? -0.802 5.653 -3.915 1.00 96.75 82 GLU A O 1
ATOM 705 N N . ARG A 1 83 ? -0.582 5.507 -1.686 1.00 96.94 83 ARG A N 1
ATOM 706 C CA . ARG A 1 83 ? 0.835 5.911 -1.676 1.00 96.94 83 ARG A CA 1
ATOM 707 C C . ARG A 1 83 ? 1.726 4.943 -2.446 1.00 96.94 83 ARG A C 1
ATOM 709 O O . ARG A 1 83 ? 2.519 5.385 -3.269 1.00 96.94 83 ARG A O 1
ATOM 716 N N . GLU A 1 84 ? 1.568 3.645 -2.219 1.00 97.19 84 GLU A N 1
ATOM 717 C CA . GLU A 1 84 ? 2.345 2.611 -2.903 1.00 97.19 84 GLU A CA 1
ATOM 718 C C . GLU A 1 84 ? 2.088 2.609 -4.418 1.00 97.19 84 GLU A C 1
ATOM 720 O O . GLU A 1 84 ? 3.022 2.495 -5.210 1.00 97.19 84 GLU A O 1
ATOM 725 N N . TRP A 1 85 ? 0.835 2.800 -4.838 1.00 96.56 85 TRP A N 1
ATOM 726 C CA . TRP A 1 85 ? 0.472 2.947 -6.248 1.00 96.56 85 TRP A CA 1
ATOM 727 C C . TRP A 1 85 ? 1.131 4.172 -6.884 1.00 96.56 85 TRP A C 1
ATOM 729 O O . TRP A 1 85 ? 1.745 4.048 -7.943 1.00 96.56 85 TRP A O 1
ATOM 739 N N . VAL A 1 86 ? 1.070 5.330 -6.222 1.00 97.81 86 VAL A N 1
ATOM 740 C CA . VAL A 1 86 ? 1.703 6.564 -6.709 1.00 97.81 86 VAL A CA 1
ATOM 741 C C . VAL A 1 86 ? 3.227 6.426 -6.767 1.00 97.81 86 VAL A C 1
ATOM 743 O O . VAL A 1 86 ? 3.854 6.892 -7.717 1.00 97.81 86 VAL A O 1
ATOM 746 N N . GLU A 1 87 ? 3.853 5.782 -5.783 1.00 97.31 87 GLU A N 1
ATOM 747 C CA . GLU A 1 87 ? 5.299 5.532 -5.795 1.00 97.31 87 GLU A CA 1
ATOM 748 C C . GLU A 1 87 ? 5.710 4.587 -6.925 1.00 97.31 87 GLU A C 1
ATOM 750 O O . GLU A 1 87 ? 6.688 4.863 -7.622 1.00 97.31 87 GLU A O 1
ATOM 755 N N . ARG A 1 88 ? 4.939 3.521 -7.170 1.00 96.38 88 ARG A N 1
ATOM 756 C CA . ARG A 1 88 ? 5.157 2.622 -8.312 1.00 96.38 88 ARG A CA 1
ATOM 757 C C . ARG A 1 88 ? 5.017 3.345 -9.643 1.00 96.38 88 ARG A C 1
ATOM 759 O O . ARG A 1 88 ? 5.851 3.147 -10.520 1.00 96.38 88 ARG A O 1
ATOM 766 N N . GLU A 1 89 ? 4.008 4.195 -9.792 1.00 97.25 89 GLU A N 1
ATOM 767 C CA . GLU A 1 89 ? 3.795 4.971 -11.015 1.00 97.25 89 GLU A CA 1
ATOM 768 C C . GLU A 1 89 ? 4.942 5.963 -11.263 1.00 97.25 89 GLU A C 1
ATOM 770 O O . GLU A 1 89 ? 5.452 6.072 -12.382 1.00 97.25 89 GLU A O 1
ATOM 775 N N . ARG A 1 90 ? 5.425 6.629 -10.208 1.00 97.94 90 ARG A N 1
ATOM 776 C CA . ARG A 1 90 ? 6.606 7.504 -10.282 1.00 97.94 90 ARG A CA 1
ATOM 777 C C . ARG A 1 90 ? 7.863 6.727 -10.655 1.00 97.94 90 ARG A C 1
ATOM 779 O O . ARG A 1 90 ? 8.594 7.153 -11.545 1.00 97.94 90 ARG A O 1
ATOM 786 N N . ALA A 1 91 ? 8.106 5.585 -10.016 1.00 97.56 91 ALA A N 1
ATOM 787 C CA . ALA A 1 91 ? 9.251 4.733 -10.323 1.00 97.56 91 ALA A CA 1
ATOM 788 C C . ALA A 1 91 ? 9.195 4.204 -11.764 1.00 97.56 91 ALA A C 1
ATOM 790 O O . ALA A 1 91 ? 10.207 4.221 -12.462 1.00 97.56 91 ALA A O 1
ATOM 791 N N . ALA A 1 92 ? 8.013 3.798 -12.235 1.00 97.56 92 ALA A N 1
ATOM 792 C CA . ALA A 1 92 ? 7.804 3.355 -13.608 1.00 97.56 92 ALA A CA 1
ATOM 793 C C . ALA A 1 92 ? 8.052 4.489 -14.612 1.00 97.56 92 ALA A C 1
ATOM 795 O O . ALA A 1 92 ? 8.703 4.265 -15.627 1.00 97.56 92 ALA A O 1
ATOM 796 N N . SER A 1 93 ? 7.603 5.708 -14.309 1.00 97.25 93 SER A N 1
ATOM 797 C CA . SER A 1 93 ? 7.845 6.881 -15.159 1.00 97.25 93 SER A CA 1
ATOM 798 C C . SER A 1 93 ? 9.340 7.195 -15.271 1.00 97.25 93 SER A C 1
ATOM 800 O O . SER A 1 93 ? 9.856 7.324 -16.377 1.00 97.25 93 SER A O 1
ATOM 802 N N . ILE A 1 94 ? 10.063 7.204 -14.145 1.00 97.75 94 ILE A N 1
ATOM 803 C CA . ILE A 1 94 ? 11.524 7.399 -14.123 1.00 97.75 94 ILE A CA 1
ATOM 804 C C . ILE A 1 94 ? 12.235 6.288 -14.906 1.00 97.75 94 ILE A C 1
ATOM 806 O O . ILE A 1 94 ? 13.175 6.551 -15.655 1.00 97.75 94 ILE A O 1
ATOM 810 N N . TRP A 1 95 ? 11.793 5.039 -14.750 1.00 96.38 95 TRP A N 1
ATOM 811 C CA . TRP A 1 95 ? 12.350 3.914 -15.496 1.00 96.38 95 TRP A CA 1
ATOM 812 C C . TRP A 1 95 ? 12.155 4.081 -17.005 1.00 96.38 95 TRP A C 1
ATOM 814 O O . TRP A 1 95 ? 13.104 3.903 -17.765 1.00 96.38 95 TRP A O 1
ATOM 824 N N . GLN A 1 96 ? 10.954 4.465 -17.441 1.00 97.25 96 GLN A N 1
ATOM 825 C CA . GLN A 1 96 ? 10.654 4.721 -18.851 1.00 97.25 96 GLN A CA 1
ATOM 826 C C . GLN A 1 96 ? 11.508 5.861 -19.413 1.00 97.25 96 GLN A C 1
ATOM 828 O O . GLN A 1 96 ? 12.103 5.709 -20.477 1.00 97.25 96 GLN A O 1
ATOM 833 N N . GLU A 1 97 ? 11.648 6.970 -18.683 1.00 97.00 97 GLU A N 1
ATOM 834 C CA . GLU A 1 97 ? 12.521 8.078 -19.086 1.00 97.00 97 GLU A CA 1
ATOM 835 C C . GLU A 1 97 ? 13.977 7.624 -19.257 1.00 97.00 97 GLU A C 1
ATOM 837 O O . GLU A 1 97 ? 14.610 7.935 -20.267 1.00 97.00 97 GLU A O 1
ATOM 842 N N . GLN A 1 98 ? 14.495 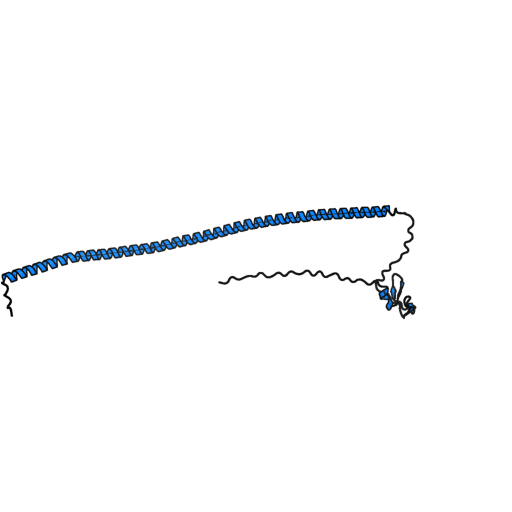6.818 -18.324 1.00 96.88 98 GLN A N 1
ATOM 843 C CA . GLN A 1 98 ? 15.845 6.259 -18.431 1.00 96.88 98 GLN A CA 1
ATOM 844 C C . GLN A 1 98 ? 15.999 5.309 -19.623 1.00 96.88 98 GLN A C 1
ATOM 846 O O . GLN A 1 98 ? 17.053 5.306 -20.260 1.00 96.88 98 GLN A O 1
ATOM 851 N N . GLN A 1 99 ? 14.984 4.499 -19.931 1.00 96.69 99 GLN A N 1
ATOM 852 C CA . GLN A 1 99 ? 15.006 3.617 -21.102 1.00 96.69 99 GLN A CA 1
ATOM 853 C C . GLN A 1 99 ? 15.051 4.425 -22.398 1.00 96.69 99 GLN A C 1
ATOM 855 O O . GLN A 1 99 ? 15.896 4.159 -23.250 1.00 96.69 99 GLN A O 1
ATOM 860 N N . VAL A 1 100 ? 14.217 5.460 -22.516 1.00 97.75 100 VAL A N 1
ATOM 861 C CA . VAL A 1 100 ? 14.207 6.351 -23.684 1.00 97.75 100 VAL A CA 1
ATOM 862 C C . VAL A 1 100 ? 15.547 7.075 -23.837 1.00 97.75 100 VAL A C 1
ATOM 864 O O . VAL A 1 100 ? 16.077 7.172 -24.944 1.00 97.75 100 VAL A O 1
ATOM 867 N N . GLU A 1 101 ? 16.135 7.561 -22.741 1.00 97.31 101 GLU A N 1
ATOM 868 C CA . GLU A 1 101 ? 17.441 8.223 -22.788 1.00 97.31 101 GLU A CA 1
ATOM 869 C C . GLU A 1 101 ? 18.559 7.258 -23.216 1.00 97.31 101 GLU A C 1
ATOM 871 O O . GLU A 1 101 ? 19.419 7.626 -24.021 1.00 97.31 101 GLU A O 1
ATOM 876 N N . ARG A 1 102 ? 18.541 6.015 -22.716 1.00 97.06 102 ARG A N 1
ATOM 877 C CA . ARG A 1 102 ? 19.486 4.968 -23.133 1.00 97.06 102 ARG A CA 1
ATOM 878 C C . ARG A 1 102 ? 19.327 4.626 -24.606 1.00 97.06 102 ARG A C 1
ATOM 880 O O . ARG A 1 102 ? 20.317 4.673 -25.326 1.00 97.06 102 ARG A O 1
ATOM 887 N N . GLU A 1 103 ? 18.104 4.382 -25.074 1.00 97.44 103 GLU A N 1
ATOM 888 C CA . GLU A 1 103 ? 17.856 4.070 -26.485 1.00 97.44 103 GLU A CA 1
ATOM 889 C C . GLU A 1 103 ? 18.324 5.213 -27.395 1.00 97.44 103 GLU A C 1
ATOM 891 O O . GLU A 1 103 ? 18.931 4.978 -28.441 1.00 97.44 103 GLU A O 1
ATOM 896 N N . LYS A 1 104 ? 18.105 6.467 -26.983 1.00 97.81 104 LYS A N 1
ATOM 897 C CA . LYS A 1 104 ? 18.597 7.630 -27.724 1.00 97.81 104 LYS A CA 1
ATOM 898 C C . LYS A 1 104 ? 20.125 7.641 -27.812 1.00 97.81 104 LYS A C 1
ATOM 900 O O . LYS A 1 104 ? 20.656 7.808 -28.909 1.00 97.81 104 LYS A O 1
ATOM 905 N N . LYS A 1 105 ? 20.829 7.420 -26.695 1.00 97.31 105 LYS A N 1
ATOM 906 C CA . LYS A 1 105 ? 22.302 7.334 -26.670 1.00 97.31 105 LYS A CA 1
ATOM 907 C C . LYS A 1 105 ? 22.817 6.184 -27.533 1.00 97.31 105 LYS A C 1
ATOM 909 O O . LYS A 1 105 ? 23.771 6.369 -28.286 1.00 97.31 105 LYS A O 1
ATOM 914 N N . ASP A 1 106 ? 22.162 5.029 -27.478 1.00 97.12 106 ASP A N 1
ATOM 915 C CA . ASP A 1 106 ? 22.531 3.858 -28.273 1.00 97.12 106 ASP A CA 1
ATOM 916 C C . ASP A 1 106 ? 22.315 4.106 -29.771 1.00 97.12 106 ASP A C 1
ATOM 918 O O . ASP A 1 106 ? 23.160 3.744 -30.595 1.00 97.12 106 ASP A O 1
ATOM 922 N N . ARG A 1 107 ? 21.224 4.787 -30.144 1.00 97.19 107 ARG A N 1
ATOM 923 C CA . ARG A 1 107 ? 20.949 5.167 -31.535 1.00 97.19 107 ARG A CA 1
ATOM 924 C C . ARG A 1 107 ? 21.972 6.181 -32.052 1.00 97.19 107 ARG A C 1
ATOM 926 O O . ARG A 1 107 ? 22.514 5.976 -33.136 1.00 97.19 107 ARG A O 1
ATOM 933 N N . GLU A 1 108 ? 22.294 7.211 -31.271 1.00 97.19 108 GLU A N 1
ATOM 934 C CA . GLU A 1 108 ? 23.337 8.190 -31.613 1.00 97.19 108 GLU A CA 1
ATOM 935 C C . GLU A 1 108 ? 24.714 7.518 -31.770 1.00 97.19 108 GLU A C 1
ATOM 937 O O . GLU A 1 108 ? 25.429 7.774 -32.743 1.00 97.19 108 GLU A O 1
ATOM 942 N N . ALA A 1 109 ? 25.071 6.592 -30.874 1.00 97.62 109 ALA A N 1
ATOM 943 C CA . ALA A 1 109 ? 26.308 5.822 -30.974 1.00 97.62 109 ALA A CA 1
ATOM 944 C C . ALA A 1 109 ? 26.333 4.925 -32.225 1.00 97.62 109 ALA A C 1
ATOM 946 O O . ALA A 1 109 ? 27.342 4.868 -32.936 1.00 97.62 109 ALA A O 1
ATOM 947 N N . ALA A 1 110 ? 25.222 4.255 -32.541 1.00 97.38 110 ALA A N 1
ATOM 948 C CA . ALA A 1 110 ? 25.104 3.423 -33.734 1.00 97.38 110 ALA A CA 1
ATOM 949 C C . ALA A 1 110 ? 25.220 4.248 -35.027 1.00 97.38 110 ALA A C 1
ATOM 951 O O . ALA A 1 110 ? 25.883 3.820 -35.977 1.00 97.38 110 ALA A O 1
ATOM 952 N N . GLU A 1 111 ? 24.617 5.436 -35.073 1.00 97.12 111 GLU A N 1
ATOM 953 C CA . GLU A 1 111 ? 24.748 6.363 -36.199 1.00 97.12 111 GLU A CA 1
ATOM 954 C C . GLU A 1 111 ? 26.180 6.883 -36.346 1.00 97.12 111 GLU A C 1
ATOM 956 O O . GLU A 1 111 ? 26.714 6.891 -37.459 1.00 97.12 111 GLU A O 1
ATOM 961 N N . ALA A 1 112 ? 26.851 7.218 -35.241 1.00 97.25 112 ALA A N 1
ATOM 962 C CA . ALA A 1 112 ? 28.255 7.618 -35.259 1.00 97.25 112 ALA A CA 1
ATOM 963 C C . ALA A 1 112 ? 29.163 6.502 -35.807 1.00 97.25 112 ALA A C 1
ATOM 965 O O . ALA A 1 112 ? 30.027 6.760 -36.648 1.00 97.25 112 ALA A O 1
ATOM 966 N N . ILE A 1 113 ? 28.941 5.247 -35.401 1.00 97.50 113 ILE A N 1
ATOM 967 C CA . ILE A 1 113 ? 29.683 4.088 -35.923 1.00 97.50 113 ILE A CA 1
ATOM 968 C C . ILE A 1 113 ? 29.415 3.895 -37.419 1.00 97.50 113 ILE A C 1
ATOM 970 O O . ILE A 1 113 ? 30.354 3.670 -38.187 1.00 97.50 113 ILE A O 1
ATOM 974 N N . LYS A 1 114 ? 28.153 3.999 -37.856 1.00 96.88 114 LYS A N 1
ATOM 975 C CA . LYS A 1 114 ? 27.795 3.906 -39.281 1.00 96.88 114 LYS A CA 1
ATOM 976 C C . LYS A 1 114 ? 28.485 4.991 -40.100 1.00 96.88 114 LYS A C 1
ATOM 978 O O . LYS A 1 114 ? 29.029 4.680 -41.156 1.00 96.88 114 LYS A O 1
ATOM 983 N N . LYS A 1 115 ? 28.511 6.229 -39.602 1.00 97.56 115 LYS A N 1
ATOM 984 C CA . LYS A 1 115 ? 29.175 7.351 -40.268 1.00 97.56 115 LYS A CA 1
ATOM 985 C C . LYS A 1 115 ? 30.680 7.117 -40.399 1.00 97.56 115 LYS A C 1
ATOM 987 O O . LYS A 1 115 ? 31.201 7.218 -41.504 1.00 97.56 115 LYS A O 1
ATOM 992 N N . ARG A 1 116 ? 31.355 6.707 -39.317 1.00 96.62 116 ARG A N 1
ATOM 993 C CA . ARG A 1 116 ? 32.792 6.380 -39.352 1.00 96.62 116 ARG A CA 1
ATOM 994 C C . ARG A 1 116 ? 33.102 5.264 -40.344 1.00 96.62 116 ARG A C 1
ATOM 996 O O . ARG A 1 116 ? 34.020 5.400 -41.141 1.00 96.62 116 ARG A O 1
ATOM 1003 N N . ARG A 1 117 ? 32.294 4.198 -40.362 1.00 96.56 117 ARG A N 1
ATOM 1004 C CA . ARG A 1 117 ? 32.444 3.128 -41.358 1.00 96.56 117 ARG A CA 1
ATOM 1005 C C . ARG A 1 117 ? 32.241 3.644 -42.778 1.00 96.56 117 ARG A C 1
ATOM 1007 O O . ARG A 1 117 ? 33.019 3.289 -43.649 1.00 96.56 117 ARG A O 1
ATOM 1014 N N . ALA A 1 118 ? 31.219 4.460 -43.031 1.00 96.38 118 ALA A N 1
ATOM 1015 C CA . ALA A 1 118 ? 30.977 5.016 -44.362 1.00 96.38 118 ALA A CA 1
ATOM 1016 C C . ALA A 1 118 ? 32.151 5.889 -44.839 1.00 96.38 118 ALA A C 1
ATOM 1018 O O . ALA A 1 118 ? 32.553 5.791 -45.995 1.00 96.38 118 ALA A O 1
ATOM 1019 N N . GLU A 1 119 ? 32.736 6.690 -43.945 1.00 96.56 119 GLU A N 1
ATOM 1020 C CA . GLU A 1 119 ? 33.938 7.484 -44.225 1.00 96.56 119 GLU A CA 1
ATOM 1021 C C . GLU A 1 119 ? 35.160 6.596 -44.512 1.00 96.56 119 GLU A C 1
ATOM 1023 O O . GLU A 1 119 ? 35.874 6.840 -45.484 1.00 96.56 119 GLU A O 1
ATOM 1028 N N . GLU A 1 120 ? 35.374 5.535 -43.727 1.00 96.12 120 GLU A N 1
ATOM 1029 C CA . GLU A 1 120 ? 36.445 4.551 -43.950 1.00 96.12 120 GLU A CA 1
ATOM 1030 C C . GLU A 1 120 ? 36.284 3.818 -45.290 1.00 96.12 120 GLU A C 1
ATOM 1032 O O . GLU A 1 120 ? 37.250 3.694 -46.044 1.00 96.12 120 GLU A O 1
ATOM 1037 N N . TRP A 1 121 ? 35.066 3.383 -45.626 1.00 95.19 121 TRP A N 1
ATOM 1038 C CA . TRP A 1 121 ? 34.759 2.747 -46.909 1.00 95.19 121 TRP A CA 1
ATOM 1039 C C . TRP A 1 121 ? 34.978 3.703 -48.085 1.00 95.19 121 TRP A C 1
ATOM 1041 O O . TRP A 1 121 ? 35.626 3.319 -49.055 1.00 95.19 121 TRP A O 1
ATOM 1051 N N . ALA A 1 122 ? 34.520 4.954 -47.987 1.00 96.50 122 ALA A N 1
ATOM 1052 C CA . ALA A 1 122 ? 34.736 5.961 -49.025 1.00 96.50 122 ALA A CA 1
ATOM 1053 C C . ALA A 1 122 ? 36.226 6.317 -49.193 1.00 96.50 122 ALA A C 1
ATOM 1055 O O . ALA A 1 122 ? 36.696 6.539 -50.309 1.00 96.50 122 ALA A O 1
ATOM 1056 N N . ALA A 1 123 ? 36.996 6.359 -48.100 1.00 96.19 123 ALA A N 1
ATOM 1057 C CA . ALA A 1 123 ? 38.441 6.560 -48.157 1.00 96.19 123 ALA A CA 1
ATOM 1058 C C . ALA A 1 123 ? 39.158 5.362 -48.802 1.00 96.19 123 ALA A C 1
ATOM 1060 O O . ALA A 1 123 ? 40.047 5.556 -49.632 1.00 96.19 123 ALA A O 1
ATOM 1061 N N . ALA A 1 124 ? 38.752 4.134 -48.466 1.00 95.06 124 ALA A N 1
ATOM 1062 C CA . ALA A 1 124 ? 39.293 2.917 -49.064 1.00 95.06 124 ALA A CA 1
ATOM 1063 C C . ALA A 1 124 ? 38.973 2.820 -50.565 1.00 95.06 124 ALA A C 1
ATOM 1065 O O . ALA A 1 124 ? 39.851 2.474 -51.353 1.00 95.06 124 ALA A O 1
ATOM 1066 N N . GLU A 1 125 ? 37.753 3.178 -50.973 1.00 95.00 125 GLU A N 1
ATOM 1067 C CA . GLU A 1 125 ? 37.344 3.222 -52.380 1.00 95.00 125 GLU A CA 1
ATOM 1068 C C . GLU A 1 125 ? 38.179 4.234 -53.172 1.00 95.00 125 GLU A C 1
ATOM 1070 O O . GLU A 1 125 ? 38.742 3.880 -54.206 1.00 95.00 125 GLU A O 1
ATOM 1075 N N . LYS A 1 126 ? 38.378 5.449 -52.640 1.00 95.81 126 LYS A N 1
ATOM 1076 C CA . LYS A 1 126 ? 39.267 6.450 -53.256 1.00 95.81 126 LYS A CA 1
ATOM 1077 C C . LYS A 1 126 ? 40.702 5.951 -53.397 1.00 95.81 126 LYS A C 1
ATOM 1079 O O . LYS A 1 126 ? 41.327 6.194 -54.426 1.00 95.81 126 LYS A O 1
ATOM 1084 N N . GLN A 1 127 ? 41.231 5.244 -52.395 1.00 94.50 127 GLN A N 1
ATOM 1085 C CA . GLN A 1 127 ? 42.565 4.651 -52.503 1.00 94.50 127 GLN A CA 1
ATOM 1086 C C . GLN A 1 127 ? 42.624 3.558 -53.573 1.00 94.50 127 GLN A C 1
ATOM 1088 O O . GLN A 1 127 ? 43.609 3.493 -54.306 1.00 94.50 127 GLN A O 1
ATOM 1093 N N . GLN A 1 128 ? 41.592 2.716 -53.695 1.00 93.19 128 GLN A N 1
ATOM 1094 C CA . GLN A 1 128 ? 41.535 1.718 -54.764 1.00 93.19 128 GLN A CA 1
ATOM 1095 C C . GLN A 1 128 ? 41.432 2.364 -56.144 1.00 93.19 128 GLN A C 1
ATOM 1097 O O . GLN A 1 128 ? 42.157 1.954 -57.047 1.00 93.19 128 GLN A O 1
ATOM 1102 N N . GLU A 1 129 ? 40.595 3.390 -56.307 1.00 93.75 129 GLU A N 1
ATOM 1103 C CA . GLU A 1 129 ? 40.482 4.137 -57.559 1.00 93.75 129 GLU A CA 1
ATOM 1104 C C . GLU A 1 129 ? 41.815 4.802 -57.922 1.00 93.75 129 GLU A C 1
ATOM 1106 O O . GLU A 1 129 ? 42.274 4.693 -59.057 1.00 93.75 129 GLU A O 1
ATOM 1111 N N . GLU A 1 130 ? 42.495 5.433 -56.961 1.00 93.81 130 GLU A N 1
ATOM 1112 C CA . GLU A 1 130 ? 43.798 6.051 -57.202 1.00 93.81 130 GLU A CA 1
ATOM 1113 C C . GLU A 1 130 ? 44.866 5.009 -57.564 1.00 93.81 130 GLU A C 1
ATOM 1115 O O . GLU A 1 130 ? 45.630 5.217 -58.509 1.00 93.81 130 GLU A O 1
ATOM 1120 N N . GLN A 1 131 ? 44.908 3.865 -56.872 1.00 92.00 131 GLN A N 1
ATOM 1121 C CA . GLN A 1 131 ? 45.807 2.768 -57.236 1.00 92.00 131 GLN A CA 1
ATOM 1122 C C . GLN A 1 131 ? 45.498 2.212 -58.627 1.00 92.00 131 GLN A C 1
ATOM 1124 O O . GLN A 1 131 ? 46.424 1.975 -59.403 1.00 92.00 131 GLN A O 1
ATOM 1129 N N . PHE A 1 132 ? 44.220 2.059 -58.972 1.00 92.94 132 PHE A N 1
ATOM 1130 C CA . PHE A 1 132 ? 43.799 1.620 -60.295 1.00 92.94 132 PHE A CA 1
ATOM 1131 C C . PHE A 1 132 ? 44.209 2.629 -61.375 1.00 92.94 132 PHE A C 1
ATOM 1133 O O . PHE A 1 132 ? 44.790 2.234 -62.384 1.00 92.94 132 PHE A O 1
ATOM 1140 N N . ARG A 1 133 ? 44.025 3.937 -61.139 1.00 91.38 133 ARG A N 1
ATOM 1141 C CA . ARG A 1 133 ? 44.495 4.998 -62.047 1.00 91.38 133 ARG A CA 1
ATOM 1142 C C . ARG A 1 133 ? 46.015 5.001 -62.192 1.00 91.38 133 ARG A C 1
ATOM 1144 O O . ARG A 1 133 ? 46.511 5.148 -63.304 1.00 91.38 133 ARG A O 1
ATOM 1151 N N . ARG A 1 134 ? 46.772 4.812 -61.104 1.00 90.31 134 ARG A N 1
ATOM 1152 C CA . ARG A 1 134 ? 48.242 4.692 -61.154 1.00 90.31 134 ARG A CA 1
ATOM 1153 C C . ARG A 1 134 ? 48.677 3.477 -61.972 1.00 90.31 134 ARG A C 1
ATOM 1155 O O . ARG A 1 134 ? 49.586 3.596 -62.787 1.00 90.31 134 ARG A O 1
ATOM 1162 N N . TRP A 1 135 ? 48.021 2.333 -61.784 1.00 90.12 135 TRP A N 1
ATOM 1163 C CA . TRP A 1 135 ? 48.278 1.121 -62.560 1.00 90.12 135 TRP A CA 1
ATOM 1164 C C . TRP A 1 135 ? 47.949 1.308 -64.047 1.00 90.12 135 TRP A C 1
ATOM 1166 O O . TRP A 1 135 ? 48.751 0.933 -64.899 1.00 90.12 135 TRP A O 1
ATOM 1176 N N . GLN A 1 136 ? 46.821 1.950 -64.360 1.00 83.69 136 GLN A N 1
ATOM 1177 C CA . GLN A 1 136 ? 46.423 2.255 -65.732 1.00 83.69 136 GLN A CA 1
ATOM 1178 C C . GLN A 1 136 ? 47.418 3.210 -66.409 1.00 83.69 136 GLN A C 1
ATOM 1180 O O . GLN A 1 136 ? 47.915 2.904 -67.486 1.00 83.69 136 GLN A O 1
ATOM 1185 N N . ASN A 1 137 ? 47.814 4.294 -65.733 1.00 84.50 137 ASN A N 1
ATOM 1186 C CA . ASN A 1 137 ? 48.845 5.209 -66.231 1.00 84.50 137 ASN A CA 1
ATOM 1187 C C . ASN A 1 137 ? 50.197 4.502 -66.443 1.00 84.50 137 ASN A C 1
ATOM 1189 O O . ASN A 1 137 ? 50.908 4.807 -67.398 1.00 84.50 137 ASN A O 1
ATOM 1193 N N . HIS A 1 138 ? 50.569 3.562 -65.567 1.00 81.69 138 HIS A N 1
ATOM 1194 C CA . HIS A 1 138 ? 51.790 2.770 -65.730 1.00 81.69 138 HIS A CA 1
ATOM 1195 C C . HIS A 1 138 ? 51.714 1.862 -66.964 1.00 81.69 138 HIS A C 1
ATOM 1197 O O . HIS A 1 138 ? 52.682 1.774 -67.715 1.00 81.69 138 HIS A O 1
ATOM 1203 N N . LEU A 1 139 ? 50.577 1.201 -67.200 1.00 76.50 139 LEU A N 1
ATOM 1204 C CA . LEU A 1 139 ? 50.355 0.409 -68.412 1.00 76.50 139 LEU A CA 1
ATOM 1205 C C . LEU A 1 139 ? 50.425 1.262 -69.681 1.00 76.50 139 LEU A C 1
ATOM 1207 O O . LEU A 1 139 ? 51.143 0.892 -70.609 1.00 76.50 139 LEU A O 1
ATOM 1211 N N . ASP A 1 140 ? 49.744 2.409 -69.695 1.00 68.69 140 ASP A N 1
ATOM 1212 C CA . ASP A 1 140 ? 49.720 3.322 -70.844 1.00 68.69 140 ASP A CA 1
ATOM 1213 C C . ASP A 1 140 ? 51.105 3.940 -71.114 1.00 68.69 140 ASP A C 1
ATOM 1215 O O . ASP A 1 140 ? 51.484 4.154 -72.264 1.00 68.69 140 ASP A O 1
ATOM 1219 N N . SER A 1 141 ? 51.908 4.176 -70.068 1.00 67.62 141 SER A N 1
ATOM 1220 C CA . SER A 1 141 ? 53.288 4.657 -70.205 1.00 67.62 141 SER A CA 1
ATOM 1221 C C . SER A 1 141 ? 54.279 3.560 -70.611 1.00 67.62 141 SER A C 1
ATOM 1223 O O . SER A 1 141 ? 55.281 3.874 -71.253 1.00 67.62 141 SER A O 1
ATOM 1225 N N . GLN A 1 142 ? 54.052 2.301 -70.218 1.00 65.38 142 GLN A N 1
ATOM 1226 C CA . GLN A 1 142 ? 54.927 1.172 -70.555 1.00 65.38 142 GLN A CA 1
ATOM 1227 C C . GLN A 1 142 ? 54.652 0.616 -71.962 1.00 65.38 142 GLN A C 1
ATOM 1229 O O . GLN A 1 142 ? 55.552 0.049 -72.580 1.00 65.38 142 GLN A O 1
ATOM 1234 N N . TYR A 1 143 ? 53.439 0.802 -72.484 1.00 58.72 143 TYR A N 1
ATOM 1235 C CA . TYR A 1 143 ? 53.056 0.476 -73.856 1.00 58.72 143 TYR A CA 1
ATOM 1236 C C . TYR A 1 143 ? 52.366 1.687 -74.503 1.00 58.72 143 TYR A C 1
ATOM 1238 O O . TYR A 1 143 ? 51.137 1.703 -74.604 1.00 58.72 143 TYR A O 1
ATOM 1246 N N . PRO A 1 144 ? 53.119 2.698 -74.984 1.00 55.28 144 PRO A N 1
ATOM 1247 C CA . PRO A 1 144 ? 52.546 3.696 -75.873 1.00 55.28 144 PRO A CA 1
ATOM 1248 C C . PRO A 1 144 ? 51.977 2.950 -77.080 1.00 55.28 144 PRO A C 1
ATOM 1250 O O . PRO A 1 144 ? 52.694 2.256 -77.800 1.00 55.28 144 PRO A O 1
ATOM 1253 N N . TYR A 1 145 ? 50.660 3.034 -77.227 1.00 50.97 145 TYR A N 1
ATOM 1254 C CA . TYR A 1 145 ? 49.870 2.402 -78.271 1.00 50.97 145 TYR A CA 1
ATOM 1255 C C . TYR A 1 145 ? 50.515 2.628 -79.649 1.00 50.97 145 TYR A C 1
ATOM 1257 O O . TYR A 1 145 ? 50.355 3.681 -80.265 1.00 50.97 145 TYR A O 1
ATOM 1265 N N . ILE A 1 146 ? 51.240 1.617 -80.141 1.00 48.97 146 ILE A N 1
ATOM 1266 C CA . ILE A 1 146 ? 51.513 1.451 -81.565 1.00 48.97 146 ILE A CA 1
ATOM 1267 C C . ILE A 1 146 ? 50.151 1.128 -82.174 1.00 48.97 146 ILE A C 1
ATOM 1269 O O . ILE A 1 146 ? 49.686 -0.011 -82.157 1.00 48.97 146 ILE A O 1
ATOM 1273 N N . ALA A 1 147 ? 49.487 2.170 -82.665 1.00 52.16 147 ALA A N 1
ATOM 1274 C CA . ALA A 1 147 ? 48.261 2.110 -83.448 1.00 52.16 147 ALA A CA 1
ATOM 1275 C C . ALA A 1 147 ? 48.510 1.513 -84.842 1.00 52.16 147 ALA A C 1
ATOM 1277 O O . ALA A 1 147 ? 47.954 1.988 -85.823 1.00 52.16 147 ALA A O 1
ATOM 1278 N N . GLU A 1 148 ? 49.366 0.503 -84.965 1.00 48.28 148 GLU A N 1
ATOM 1279 C CA . GLU A 1 148 ? 49.686 -0.128 -86.234 1.00 48.28 148 GLU A CA 1
ATOM 1280 C C . GLU A 1 148 ? 49.835 -1.635 -86.031 1.00 48.28 148 GLU A C 1
ATOM 1282 O O . GLU A 1 148 ? 50.682 -2.121 -85.289 1.00 48.28 148 GLU A O 1
ATOM 1287 N N . GLN A 1 149 ? 48.975 -2.368 -86.738 1.00 45.41 149 GLN A N 1
ATOM 1288 C CA . GLN A 1 149 ? 49.128 -3.785 -87.060 1.00 45.41 149 GLN A CA 1
ATOM 1289 C C . GLN A 1 149 ? 49.102 -4.764 -85.875 1.00 45.41 149 GLN A C 1
ATOM 1291 O O . GLN A 1 149 ? 50.100 -5.368 -85.496 1.00 45.41 149 GLN A O 1
ATOM 1296 N N . SER A 1 150 ? 47.896 -5.081 -85.398 1.00 41.06 150 SER A N 1
ATOM 1297 C CA . SER A 1 150 ? 47.645 -6.397 -84.796 1.00 41.06 150 SER A CA 1
ATOM 1298 C C . SER A 1 150 ? 46.608 -7.170 -85.606 1.00 41.06 150 SER A C 1
ATOM 1300 O O . SER A 1 150 ? 45.496 -7.453 -85.174 1.00 41.06 150 SER A O 1
ATOM 1302 N N . THR A 1 151 ? 47.009 -7.551 -86.817 1.00 46.22 151 THR A N 1
ATOM 1303 C CA . THR A 1 151 ? 46.379 -8.613 -87.619 1.00 46.22 151 THR A CA 1
ATOM 1304 C C . THR A 1 151 ? 46.808 -10.014 -87.162 1.00 46.22 151 THR A C 1
ATOM 1306 O O . THR A 1 151 ? 46.648 -10.987 -87.892 1.00 46.22 151 THR A O 1
ATOM 1309 N N . PHE A 1 152 ? 47.312 -10.161 -85.932 1.00 49.00 152 PHE A N 1
ATOM 1310 C CA . PHE A 1 152 ? 47.801 -11.433 -85.397 1.00 49.00 152 PHE A CA 1
ATOM 1311 C C . PHE A 1 152 ? 47.083 -11.857 -84.110 1.00 49.00 152 PHE A C 1
ATOM 1313 O O . PHE A 1 152 ? 47.687 -12.337 -83.156 1.00 49.00 152 PHE A O 1
ATOM 1320 N N . ARG A 1 153 ? 45.747 -11.798 -84.102 1.00 42.06 153 ARG A N 1
ATOM 1321 C CA . ARG A 1 153 ? 44.978 -12.805 -83.357 1.00 42.06 153 ARG A CA 1
ATOM 1322 C C . ARG A 1 153 ? 44.721 -13.985 -84.281 1.00 42.06 153 ARG A C 1
ATOM 1324 O O . ARG A 1 153 ? 43.613 -14.186 -84.769 1.00 42.06 153 ARG A O 1
ATOM 1331 N N . ALA A 1 154 ? 45.757 -14.805 -84.458 1.00 45.09 154 ALA A N 1
ATOM 1332 C CA . ALA A 1 154 ? 45.541 -16.222 -84.691 1.00 45.09 154 ALA A CA 1
ATOM 1333 C C . ALA A 1 154 ? 44.642 -16.700 -83.551 1.00 45.09 154 ALA A C 1
ATOM 1335 O O . ALA A 1 154 ? 45.055 -16.774 -82.391 1.00 45.09 154 ALA A O 1
ATOM 1336 N N . SER A 1 155 ? 43.370 -16.906 -83.871 1.00 48.00 155 SER A N 1
ATOM 1337 C CA . SER A 1 155 ? 42.381 -17.439 -82.961 1.00 48.00 155 SER A CA 1
ATOM 1338 C C . SER A 1 155 ? 42.858 -18.825 -82.529 1.00 48.00 155 SER A C 1
ATOM 1340 O O . SER A 1 155 ? 42.518 -19.834 -83.141 1.00 48.00 155 SER A O 1
ATOM 1342 N N . LYS A 1 156 ? 43.624 -18.909 -81.434 1.00 51.97 156 LYS A N 1
ATOM 1343 C CA . LYS A 1 156 ? 43.509 -20.054 -80.535 1.00 51.97 156 LYS A CA 1
ATOM 1344 C C . LYS A 1 156 ? 42.091 -19.965 -80.000 1.00 51.97 156 LYS A C 1
ATOM 1346 O O . LYS A 1 156 ? 41.840 -19.358 -78.964 1.00 51.97 156 LYS A O 1
ATOM 1351 N N . VAL A 1 157 ? 41.152 -20.492 -80.783 1.00 53.62 157 VAL A N 1
ATOM 1352 C CA . VAL A 1 157 ? 39.809 -20.801 -80.325 1.00 53.62 157 VAL A CA 1
ATOM 1353 C C . VAL A 1 157 ? 40.040 -21.773 -79.181 1.00 53.62 157 VAL A C 1
ATOM 1355 O O . VAL A 1 157 ? 40.314 -22.953 -79.397 1.00 53.62 157 VAL A O 1
ATOM 1358 N N . ILE A 1 158 ? 40.043 -21.248 -77.957 1.00 60.03 158 ILE A N 1
ATOM 1359 C CA . ILE A 1 158 ? 39.907 -22.045 -76.748 1.00 60.03 158 ILE A CA 1
ATOM 1360 C C . ILE A 1 158 ? 38.494 -22.602 -76.862 1.00 60.03 158 ILE A C 1
ATOM 1362 O O . ILE A 1 158 ? 37.527 -21.996 -76.411 1.00 60.03 158 ILE A O 1
ATOM 1366 N N . CYS A 1 159 ? 38.363 -23.697 -77.606 1.00 71.56 159 CYS A N 1
ATOM 1367 C CA . CYS A 1 159 ? 37.111 -24.403 -77.727 1.00 71.56 159 CYS A CA 1
ATOM 1368 C C . CYS A 1 159 ? 36.802 -24.921 -76.332 1.00 71.56 159 CYS A C 1
ATOM 1370 O O . CYS A 1 159 ? 37.525 -25.755 -75.779 1.00 71.56 159 CYS A O 1
ATOM 1372 N N . ASN A 1 160 ? 35.739 -24.389 -75.743 1.00 69.44 160 ASN A N 1
ATOM 1373 C CA . ASN A 1 160 ? 35.224 -24.931 -74.510 1.00 69.44 160 ASN A CA 1
ATOM 1374 C C . ASN A 1 160 ? 34.607 -26.276 -74.879 1.00 69.44 160 ASN A C 1
ATOM 1376 O O . ASN A 1 160 ? 33.459 -26.350 -75.293 1.00 69.44 160 ASN A O 1
ATOM 1380 N N . HIS A 1 161 ? 35.363 -27.361 -74.703 1.00 71.50 161 HIS A N 1
ATOM 1381 C CA . HIS A 1 161 ? 34.943 -28.748 -74.954 1.00 71.50 161 HIS A CA 1
ATOM 1382 C C . HIS A 1 161 ? 33.776 -29.233 -74.056 1.00 71.50 161 HIS A C 1
ATOM 1384 O O . HIS A 1 161 ? 33.539 -30.433 -73.896 1.00 71.50 161 HIS A O 1
ATOM 1390 N N . ASN A 1 162 ? 33.034 -28.300 -73.465 1.00 67.94 162 ASN A N 1
ATOM 1391 C CA . ASN A 1 162 ? 31.860 -28.494 -72.641 1.00 67.94 162 ASN A CA 1
ATOM 1392 C C . ASN A 1 162 ? 30.638 -28.741 -73.540 1.00 67.94 162 ASN A C 1
ATOM 1394 O O . ASN A 1 162 ? 30.437 -28.049 -74.526 1.00 67.94 162 ASN A O 1
ATOM 1398 N N . GLY A 1 163 ? 29.798 -29.716 -73.188 1.00 75.31 163 GLY A N 1
ATOM 1399 C CA . GLY A 1 163 ? 28.566 -30.022 -73.935 1.00 75.31 163 GLY A CA 1
ATOM 1400 C C . GLY A 1 163 ? 28.605 -31.352 -74.688 1.00 75.31 163 GLY A C 1
ATOM 1401 O O . GLY A 1 163 ? 29.634 -32.023 -74.738 1.00 75.31 163 GLY A O 1
ATOM 1402 N N . TRP A 1 164 ? 27.451 -31.789 -75.194 1.00 81.81 164 TRP A N 1
ATOM 1403 C CA . TRP A 1 164 ? 27.237 -33.101 -75.817 1.00 81.81 164 TRP A CA 1
ATOM 1404 C C . TRP A 1 164 ? 27.927 -33.203 -77.186 1.00 81.81 164 TRP A C 1
ATOM 1406 O O . TRP A 1 164 ? 27.754 -32.330 -78.029 1.00 81.81 164 TRP A O 1
ATOM 1416 N N . TRP A 1 165 ? 28.720 -34.256 -77.413 1.00 88.88 165 TRP A N 1
ATOM 1417 C CA . TRP A 1 165 ? 29.419 -34.470 -78.689 1.00 88.88 165 TRP A CA 1
ATOM 1418 C C . TRP A 1 165 ? 28.642 -35.503 -79.523 1.00 88.88 165 TRP A C 1
ATOM 1420 O O . TRP A 1 165 ? 28.396 -36.600 -79.010 1.00 88.88 165 TRP A O 1
ATOM 1430 N N . PRO A 1 166 ? 28.233 -35.200 -80.770 1.00 86.94 166 PRO A N 1
ATOM 1431 C CA . PRO A 1 166 ? 27.562 -36.165 -81.640 1.00 86.94 166 PRO A CA 1
ATOM 1432 C C . PRO A 1 166 ? 28.459 -37.363 -81.984 1.00 86.94 166 PRO A C 1
ATOM 1434 O O . PRO A 1 166 ? 29.680 -37.238 -82.120 1.00 86.94 166 PRO A O 1
ATOM 1437 N N . LYS A 1 167 ? 27.830 -38.534 -82.146 1.00 92.56 167 LYS A N 1
ATOM 1438 C CA . LYS A 1 167 ? 28.486 -39.765 -82.606 1.00 92.56 167 LYS A CA 1
ATOM 1439 C C . LYS A 1 167 ? 28.600 -39.743 -84.125 1.00 92.56 167 LYS A C 1
ATOM 1441 O O . LYS A 1 167 ? 27.589 -39.723 -84.822 1.00 92.56 167 LYS A O 1
ATOM 1446 N N . VAL A 1 168 ? 29.826 -39.799 -84.625 1.00 88.62 168 VAL A N 1
ATOM 1447 C CA . VAL A 1 168 ? 30.121 -39.927 -86.051 1.00 88.62 168 VAL A CA 1
ATOM 1448 C C . VAL A 1 168 ? 30.510 -41.378 -86.313 1.00 88.62 168 VAL A C 1
ATOM 1450 O O . VAL A 1 168 ? 31.540 -41.848 -85.827 1.00 88.62 168 VAL A O 1
ATOM 1453 N N . HIS A 1 169 ? 29.663 -42.102 -87.046 1.00 86.06 169 HIS A N 1
ATOM 1454 C CA . HIS A 1 169 ? 29.906 -43.494 -87.425 1.00 86.06 169 HIS A CA 1
ATOM 1455 C C . HIS A 1 169 ? 30.896 -43.534 -88.590 1.00 86.06 169 HIS A C 1
ATOM 1457 O O . HIS A 1 169 ? 30.517 -43.458 -8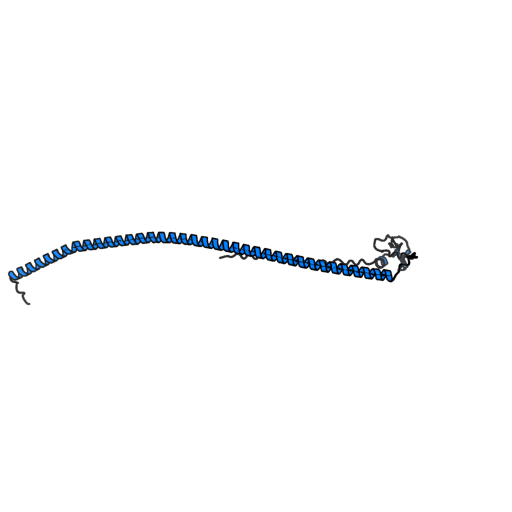9.755 1.00 86.06 169 HIS A O 1
ATOM 1463 N N . SER A 1 170 ? 32.182 -43.616 -88.267 1.00 77.62 170 SER A N 1
ATOM 1464 C CA . SER A 1 170 ? 33.249 -43.836 -89.235 1.00 77.62 170 SER A CA 1
ATOM 1465 C C . SER A 1 170 ? 34.226 -44.849 -88.649 1.00 77.62 170 SER A C 1
ATOM 1467 O O . SER A 1 170 ? 34.696 -44.654 -87.528 1.00 77.62 170 SER A O 1
ATOM 1469 N N . ARG A 1 171 ? 34.536 -45.924 -89.391 1.00 81.81 171 ARG A N 1
ATOM 1470 C CA . ARG A 1 171 ? 35.599 -46.874 -89.024 1.00 81.81 171 ARG A CA 1
ATOM 1471 C C . ARG A 1 171 ? 36.950 -46.189 -89.211 1.00 81.81 171 ARG A C 1
ATOM 1473 O O . ARG A 1 171 ? 37.588 -46.319 -90.250 1.00 81.81 171 ARG A O 1
ATOM 1480 N N . THR A 1 172 ? 37.334 -45.379 -88.236 1.00 83.00 172 THR A N 1
ATOM 1481 C CA . THR A 1 172 ? 38.533 -44.541 -88.278 1.00 83.00 172 THR A CA 1
ATOM 1482 C C . THR A 1 172 ? 39.320 -44.748 -86.994 1.00 83.00 172 THR A C 1
ATOM 1484 O O . THR A 1 172 ? 38.736 -44.897 -85.918 1.00 83.00 172 THR A O 1
ATOM 1487 N N . ALA A 1 173 ? 40.646 -44.771 -87.108 1.00 86.31 173 ALA A N 1
ATOM 1488 C CA . ALA A 1 173 ? 41.522 -44.846 -85.951 1.00 86.31 173 ALA A CA 1
ATOM 1489 C C . ALA A 1 173 ? 41.388 -43.579 -85.092 1.00 86.31 173 ALA A C 1
ATOM 1491 O O . ALA A 1 173 ? 41.313 -42.463 -85.614 1.00 86.31 173 ALA A O 1
ATOM 1492 N N . CYS A 1 174 ? 41.346 -43.744 -83.771 1.00 86.69 174 CYS A N 1
ATOM 1493 C CA . CYS A 1 174 ? 41.389 -42.612 -82.850 1.00 86.69 174 CYS A CA 1
ATOM 1494 C C . CYS A 1 174 ? 42.742 -41.890 -82.990 1.00 86.69 174 CYS A C 1
ATOM 1496 O O . CYS A 1 174 ? 43.770 -42.560 -82.930 1.00 86.69 174 CYS A O 1
ATOM 1498 N N . PRO A 1 175 ? 42.796 -40.553 -83.118 1.00 85.62 175 PRO A N 1
ATOM 1499 C CA . PRO A 1 175 ? 44.069 -39.843 -83.261 1.00 85.62 175 PRO A CA 1
ATOM 1500 C C . PRO A 1 175 ? 44.968 -39.916 -82.015 1.00 85.62 175 PRO A C 1
ATOM 1502 O O . PRO A 1 175 ? 46.155 -39.650 -82.129 1.00 85.62 175 PRO A O 1
ATOM 1505 N N . GLU A 1 176 ? 44.421 -40.271 -80.847 1.00 88.06 176 GLU A N 1
ATOM 1506 C CA . GLU A 1 176 ? 45.168 -40.324 -79.578 1.00 88.06 176 GLU A CA 1
ATOM 1507 C C . GLU A 1 176 ? 45.686 -41.729 -79.236 1.00 88.06 176 GLU A C 1
ATOM 1509 O O . GLU A 1 176 ? 46.763 -41.868 -78.670 1.00 88.06 176 GLU A O 1
ATOM 1514 N N . CYS A 1 177 ? 44.924 -42.784 -79.550 1.00 90.12 177 CYS A N 1
ATOM 1515 C CA . CYS A 1 177 ? 45.310 -44.165 -79.216 1.00 90.12 177 CYS A CA 1
ATOM 1516 C C . CYS A 1 177 ? 45.478 -45.085 -80.426 1.00 90.12 177 CYS A C 1
ATOM 1518 O O . CYS A 1 177 ? 45.812 -46.249 -80.248 1.00 90.12 177 CYS A O 1
ATOM 1520 N N . HIS A 1 178 ? 45.216 -44.590 -81.638 1.00 88.00 178 HIS A N 1
ATOM 1521 C CA . HIS A 1 178 ? 45.331 -45.292 -82.923 1.00 88.00 178 HIS A CA 1
ATOM 1522 C C . HIS A 1 178 ? 44.529 -46.601 -83.076 1.00 88.00 178 HIS A C 1
ATOM 1524 O O . HIS A 1 178 ? 44.526 -47.194 -84.151 1.00 88.00 178 HIS A O 1
ATOM 1530 N N . GLU A 1 179 ? 43.765 -47.015 -82.064 1.00 90.12 179 GLU A N 1
ATOM 1531 C CA . GLU A 1 179 ? 42.801 -48.114 -82.160 1.00 90.12 179 GLU A CA 1
ATOM 1532 C C . GLU A 1 179 ? 41.649 -47.755 -83.112 1.00 90.12 179 GLU A C 1
ATOM 1534 O O . GLU A 1 179 ? 41.191 -46.607 -83.148 1.00 90.12 179 GLU A O 1
ATOM 1539 N N . ILE A 1 180 ? 41.157 -48.739 -83.869 1.00 87.56 180 ILE A N 1
ATOM 1540 C CA . ILE A 1 180 ? 40.030 -48.572 -84.795 1.00 87.56 180 ILE A CA 1
ATOM 1541 C C . ILE A 1 180 ? 38.719 -48.680 -84.014 1.00 87.56 180 ILE A C 1
ATOM 1543 O O . ILE A 1 180 ? 38.427 -49.714 -83.418 1.00 87.56 180 ILE A O 1
ATOM 1547 N N . TRP A 1 181 ? 37.900 -47.627 -84.061 1.00 90.06 181 TRP A N 1
ATOM 1548 C CA . TRP A 1 181 ? 36.582 -47.600 -83.422 1.00 90.06 181 TRP A CA 1
ATOM 1549 C C . TRP A 1 181 ? 35.463 -47.608 -84.464 1.00 90.06 181 TRP A C 1
ATOM 1551 O O . TRP A 1 181 ? 35.626 -47.108 -85.576 1.00 90.06 181 TRP A O 1
ATOM 1561 N N . THR A 1 182 ? 34.299 -48.160 -84.108 1.00 89.44 182 THR A N 1
ATOM 1562 C CA . THR A 1 182 ? 33.098 -48.138 -84.966 1.00 89.44 182 THR A CA 1
ATOM 1563 C C . THR A 1 182 ? 32.455 -46.751 -85.040 1.00 89.44 182 THR A C 1
ATOM 1565 O O . THR A 1 182 ? 31.765 -46.442 -86.012 1.00 89.44 182 THR A O 1
ATOM 1568 N N . PHE A 1 183 ? 32.698 -45.905 -84.036 1.00 90.06 183 PHE A N 1
ATOM 1569 C CA . PHE A 1 183 ? 32.292 -44.506 -84.008 1.00 90.06 183 PHE A CA 1
ATOM 1570 C C . PHE A 1 183 ? 33.284 -43.663 -83.197 1.00 90.06 183 PHE A C 1
ATOM 1572 O O . PHE A 1 183 ? 33.894 -44.142 -82.240 1.00 90.06 183 PHE A O 1
ATOM 1579 N N . LEU A 1 184 ? 33.398 -42.382 -83.548 1.00 91.12 184 LEU A N 1
ATOM 1580 C CA . LEU A 1 184 ? 34.129 -41.374 -82.776 1.00 91.12 184 LEU A CA 1
ATOM 1581 C C . LEU A 1 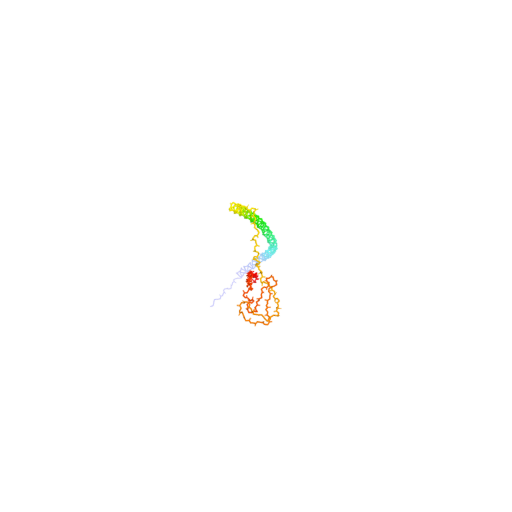184 ? 33.174 -40.250 -82.361 1.00 91.12 184 LEU A C 1
ATOM 1583 O O . LEU A 1 184 ? 32.160 -39.998 -83.012 1.00 91.12 184 LEU A O 1
ATOM 1587 N N . LEU A 1 185 ? 33.490 -39.572 -81.263 1.00 90.69 185 LEU A N 1
ATOM 1588 C CA . LEU A 1 185 ? 32.760 -38.394 -80.803 1.00 90.69 185 LEU A CA 1
ATOM 1589 C C . LEU A 1 185 ? 33.433 -37.152 -81.375 1.00 90.69 185 LEU A C 1
ATOM 1591 O O . LEU A 1 185 ? 34.645 -37.001 -81.222 1.00 90.69 185 LEU A O 1
ATOM 1595 N N . GLN A 1 186 ? 32.665 -36.269 -82.014 1.00 89.38 186 GLN A N 1
ATOM 1596 C CA . GLN A 1 186 ? 33.195 -35.049 -82.621 1.00 89.38 186 GLN A CA 1
ATOM 1597 C C . GLN A 1 186 ? 32.754 -33.803 -81.852 1.00 89.38 186 GLN A C 1
ATOM 1599 O O . GLN A 1 186 ? 31.571 -33.636 -81.570 1.00 89.38 186 GLN A O 1
ATOM 1604 N N . CYS A 1 187 ? 33.685 -32.904 -81.539 1.00 87.19 187 CYS A N 1
ATOM 1605 C CA . CYS A 1 187 ? 33.332 -31.603 -80.978 1.00 87.19 187 CYS A CA 1
ATOM 1606 C C . CYS A 1 187 ? 32.691 -30.718 -82.063 1.00 87.19 187 CYS A C 1
ATOM 1608 O O . CYS A 1 187 ? 33.312 -30.546 -83.115 1.00 87.19 187 CYS A O 1
ATOM 1610 N N . PRO A 1 188 ? 31.505 -30.124 -81.840 1.00 82.44 188 PRO A N 1
ATOM 1611 C CA . PRO A 1 188 ? 30.847 -29.297 -82.855 1.00 82.44 188 PRO A CA 1
ATOM 1612 C C . PRO A 1 188 ? 31.623 -28.009 -83.173 1.00 82.44 188 PRO A C 1
ATOM 1614 O O . PRO A 1 188 ? 31.591 -27.546 -84.308 1.00 82.44 188 PRO A O 1
ATOM 1617 N N . GLU A 1 189 ? 32.359 -27.463 -82.202 1.00 80.94 189 GLU A N 1
ATOM 1618 C CA . GLU A 1 189 ? 33.066 -26.186 -82.351 1.00 80.94 189 GLU A CA 1
ATOM 1619 C C . GLU A 1 189 ? 34.434 -26.335 -83.034 1.00 80.94 189 GLU A C 1
ATOM 1621 O O . GLU A 1 189 ? 34.739 -25.612 -83.977 1.00 80.94 189 GLU A O 1
ATOM 1626 N N . CYS A 1 190 ? 35.265 -27.290 -82.600 1.00 84.62 190 CYS A N 1
ATOM 1627 C CA . CYS A 1 190 ? 36.630 -27.457 -83.130 1.00 84.62 190 CYS A CA 1
ATOM 1628 C C . CYS A 1 190 ? 36.809 -28.670 -84.052 1.00 84.62 190 CYS A C 1
ATOM 1630 O O . CYS A 1 190 ? 37.911 -28.917 -84.536 1.00 84.62 190 CYS A O 1
ATOM 1632 N N . LYS A 1 191 ? 35.748 -29.456 -84.280 1.00 84.62 191 LYS A N 1
ATOM 1633 C CA . LYS A 1 191 ? 35.727 -30.641 -85.155 1.00 84.62 191 LYS A CA 1
ATOM 1634 C C . LYS A 1 191 ? 36.704 -31.764 -84.783 1.00 84.62 191 LYS A C 1
ATOM 1636 O O . LYS A 1 191 ? 36.780 -32.737 -85.536 1.00 84.62 191 LYS A O 1
ATOM 1641 N N . ILE A 1 192 ? 37.386 -31.692 -83.636 1.00 86.88 192 ILE A N 1
ATOM 1642 C CA . ILE A 1 192 ? 38.254 -32.775 -83.158 1.00 86.88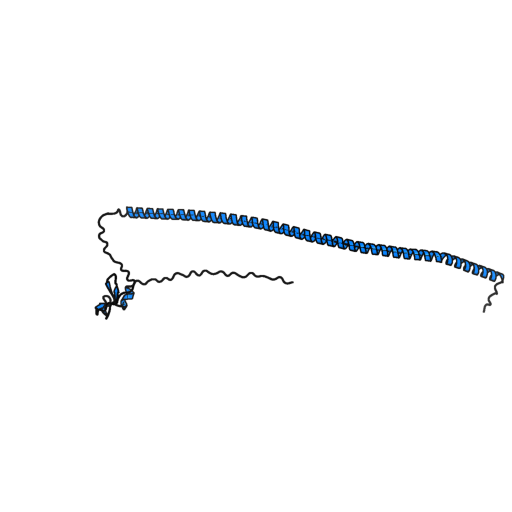 192 ILE A CA 1
ATOM 1643 C C . ILE A 1 192 ? 37.426 -34.036 -82.900 1.00 86.88 192 ILE A C 1
ATOM 1645 O O . ILE A 1 192 ? 36.317 -33.957 -82.366 1.00 86.88 192 ILE A O 1
ATOM 1649 N N . LYS A 1 193 ? 37.961 -35.194 -83.293 1.00 89.31 193 LYS A N 1
ATOM 1650 C CA . LYS A 1 193 ? 37.335 -36.504 -83.101 1.00 89.31 193 LYS A CA 1
ATOM 1651 C C . LYS A 1 193 ? 38.119 -37.289 -82.061 1.00 89.31 193 LYS A C 1
ATOM 1653 O O . LYS A 1 193 ? 39.332 -37.414 -82.184 1.00 89.31 193 LYS A O 1
ATOM 1658 N N . VAL A 1 194 ? 37.436 -37.835 -81.064 1.00 89.62 194 VAL A N 1
ATOM 1659 C CA . VAL A 1 194 ? 38.055 -38.664 -80.019 1.00 89.62 194 VAL A CA 1
ATOM 1660 C C . VAL A 1 194 ? 37.227 -39.915 -79.775 1.00 89.62 194 VAL A C 1
ATOM 1662 O O . VAL A 1 194 ? 36.007 -39.913 -79.959 1.00 89.62 194 VAL A O 1
ATOM 1665 N N . CYS A 1 195 ? 37.873 -41.001 -79.355 1.00 91.06 195 CYS A N 1
ATOM 1666 C CA . CYS A 1 195 ? 37.142 -42.184 -78.919 1.00 91.06 195 CYS A CA 1
ATOM 1667 C C . CYS A 1 195 ? 36.506 -41.945 -77.533 1.00 91.06 195 CYS A C 1
ATOM 1669 O O . CYS A 1 195 ? 36.964 -41.077 -76.778 1.00 91.06 195 CYS A O 1
ATOM 1671 N N . PRO A 1 196 ? 35.475 -42.720 -77.152 1.00 86.62 196 PRO A N 1
ATOM 1672 C CA . PRO A 1 196 ? 34.809 -42.571 -75.855 1.00 86.62 196 PRO A CA 1
ATOM 1673 C C . PRO A 1 196 ? 35.763 -42.641 -74.653 1.00 86.62 196 PRO A C 1
ATOM 1675 O O . PRO A 1 196 ? 35.557 -41.946 -73.662 1.00 86.62 196 PRO A O 1
ATOM 1678 N N . LYS A 1 197 ? 36.846 -43.423 -74.761 1.00 87.31 197 LYS A N 1
ATOM 1679 C CA . LYS A 1 197 ? 37.854 -43.589 -73.702 1.00 87.31 197 LYS A CA 1
ATOM 1680 C C . LYS A 1 197 ? 38.627 -42.298 -73.405 1.00 87.31 197 LYS A C 1
ATOM 1682 O O . LYS A 1 197 ? 38.913 -42.016 -72.248 1.00 87.31 197 LYS A O 1
ATOM 1687 N N . PHE A 1 198 ? 38.920 -41.496 -74.431 1.00 85.12 198 PHE A N 1
ATOM 1688 C CA . PHE A 1 198 ? 39.691 -40.248 -74.311 1.00 85.12 198 PHE A CA 1
ATOM 1689 C C . PHE A 1 198 ? 38.817 -38.989 -74.212 1.00 85.12 198 PHE A C 1
ATOM 1691 O O . PHE A 1 198 ? 39.332 -37.883 -74.034 1.00 85.12 198 PHE A O 1
ATOM 1698 N N . GLN A 1 199 ? 37.489 -39.139 -74.271 1.00 82.00 199 GLN A N 1
ATOM 1699 C CA . GLN A 1 199 ? 36.550 -38.025 -74.129 1.00 82.00 199 GLN A CA 1
ATOM 1700 C C . GLN A 1 199 ? 36.707 -37.302 -72.781 1.00 82.00 199 GLN A C 1
ATOM 1702 O O . GLN A 1 199 ? 36.623 -36.075 -72.716 1.00 82.00 199 GLN A O 1
ATOM 1707 N N . SER A 1 200 ? 36.929 -38.052 -71.701 1.00 75.06 200 SER A N 1
ATOM 1708 C CA . SER A 1 200 ? 37.071 -37.503 -70.348 1.00 75.06 200 SER A CA 1
ATOM 1709 C C . SER A 1 200 ? 38.350 -36.681 -70.176 1.00 75.06 200 SER A C 1
ATOM 1711 O O . SER A 1 200 ? 38.332 -35.706 -69.433 1.00 75.06 200 SER A O 1
ATOM 1713 N N . THR A 1 201 ? 39.422 -37.022 -70.893 1.00 80.06 201 THR A N 1
ATOM 1714 C CA . THR A 1 201 ? 40.709 -36.312 -70.846 1.00 80.06 201 THR A CA 1
ATOM 1715 C C . THR A 1 201 ? 40.640 -34.949 -71.531 1.00 80.06 201 THR A C 1
ATOM 1717 O O . THR A 1 201 ? 41.281 -34.001 -71.089 1.00 80.06 201 THR A O 1
ATOM 1720 N N . LYS A 1 202 ? 39.851 -34.827 -72.608 1.00 74.50 202 LYS A N 1
ATOM 1721 C CA . LYS A 1 202 ? 39.693 -33.561 -73.347 1.00 74.50 202 LYS A CA 1
ATOM 1722 C C . LYS A 1 202 ? 38.601 -32.653 -72.775 1.00 74.50 202 LYS A C 1
ATOM 1724 O O . LYS A 1 202 ? 38.562 -31.471 -73.106 1.00 74.50 202 LYS A O 1
ATOM 1729 N N . ARG A 1 203 ? 37.722 -33.166 -71.908 1.00 71.31 203 ARG A N 1
ATOM 1730 C CA . ARG A 1 203 ? 36.749 -32.341 -71.183 1.00 71.31 203 ARG A CA 1
ATOM 1731 C C . ARG A 1 203 ? 37.390 -31.754 -69.921 1.00 71.31 203 ARG A C 1
ATOM 1733 O O . ARG A 1 203 ? 37.804 -32.526 -69.058 1.00 71.31 203 ARG A O 1
ATOM 1740 N N . PRO A 1 204 ? 37.410 -30.422 -69.738 1.00 64.12 204 PRO A N 1
ATOM 1741 C CA . PRO A 1 204 ? 37.817 -29.854 -68.461 1.00 64.12 204 PRO A CA 1
ATOM 1742 C C . PRO A 1 204 ? 36.866 -30.356 -67.365 1.00 64.12 204 PRO A C 1
ATOM 1744 O O . PRO A 1 204 ? 35.641 -30.235 -67.469 1.00 64.12 204 PRO A O 1
ATOM 1747 N N . ARG A 1 205 ? 37.419 -30.972 -66.311 1.00 60.66 205 ARG A N 1
ATOM 1748 C CA . ARG A 1 205 ? 36.635 -31.391 -65.143 1.00 60.66 205 ARG A CA 1
ATOM 1749 C C . ARG A 1 205 ? 35.983 -30.146 -64.543 1.00 60.66 205 ARG A C 1
ATOM 1751 O O . ARG A 1 205 ? 36.674 -29.271 -64.032 1.00 60.66 205 ARG A O 1
ATOM 1758 N N . ARG A 1 206 ? 34.647 -30.059 -64.576 1.00 58.12 206 ARG A N 1
ATOM 1759 C CA . ARG A 1 206 ? 33.917 -29.073 -63.768 1.00 58.12 206 ARG A CA 1
ATOM 1760 C C . ARG A 1 206 ? 34.243 -29.361 -62.302 1.00 58.12 206 ARG A C 1
ATOM 1762 O O . ARG A 1 206 ? 33.741 -30.342 -61.757 1.00 58.12 206 ARG A O 1
ATOM 1769 N N . ASN A 1 207 ? 35.059 -28.513 -61.675 1.00 56.16 207 ASN A N 1
ATOM 1770 C CA . ASN A 1 207 ? 35.196 -28.461 -60.223 1.00 56.16 207 ASN A CA 1
ATOM 1771 C C . ASN A 1 207 ? 33.829 -28.081 -59.644 1.00 56.16 207 ASN A C 1
ATOM 1773 O O . ASN A 1 207 ? 33.515 -26.909 -59.463 1.00 56.16 207 ASN A O 1
ATOM 1777 N N . ARG A 1 208 ? 32.985 -29.084 -59.384 1.00 52.19 208 ARG A N 1
ATOM 1778 C CA . ARG A 1 208 ? 31.778 -28.939 -58.572 1.00 52.19 208 ARG A CA 1
ATOM 1779 C C . ARG A 1 208 ? 32.218 -28.746 -57.120 1.00 52.19 208 ARG A C 1
ATOM 1781 O O . ARG A 1 208 ? 32.118 -29.664 -56.316 1.00 52.19 208 ARG A O 1
ATOM 1788 N N . ARG A 1 209 ? 32.748 -27.569 -56.781 1.00 51.41 209 ARG A N 1
ATOM 1789 C CA . ARG A 1 209 ? 32.754 -27.130 -55.384 1.00 51.41 209 ARG A CA 1
ATOM 1790 C C . ARG A 1 209 ? 31.309 -26.774 -55.055 1.00 51.41 209 ARG A C 1
ATOM 1792 O O . ARG A 1 209 ? 30.794 -25.774 -55.544 1.00 51.41 209 ARG A O 1
ATOM 1799 N N . ALA A 1 210 ? 30.637 -27.655 -54.320 1.00 52.91 210 ALA A N 1
ATOM 1800 C CA . ALA A 1 210 ? 29.359 -27.329 -53.709 1.00 52.91 210 ALA A CA 1
ATOM 1801 C C . ALA A 1 210 ? 29.571 -26.141 -52.749 1.00 52.91 210 ALA A C 1
ATOM 1803 O O . ALA A 1 210 ? 30.579 -26.135 -52.036 1.00 52.91 210 ALA A O 1
ATOM 1804 N N . PRO A 1 211 ? 28.691 -25.126 -52.736 1.00 55.78 211 PRO A N 1
ATOM 1805 C CA . PRO A 1 211 ? 28.782 -24.060 -51.749 1.00 55.78 211 PRO A CA 1
ATOM 1806 C C . PRO A 1 211 ? 28.624 -24.654 -50.345 1.00 55.78 211 PRO A C 1
ATOM 1808 O O . PRO A 1 211 ? 27.755 -25.496 -50.112 1.00 55.78 211 PRO A O 1
ATOM 1811 N N . SER A 1 212 ? 29.501 -24.235 -49.430 1.00 52.72 212 SER A N 1
ATOM 1812 C CA . SER A 1 212 ? 29.439 -24.606 -48.016 1.00 52.72 212 SER A CA 1
ATOM 1813 C C . SER A 1 212 ? 28.072 -24.209 -47.459 1.00 52.72 212 SER A C 1
ATOM 1815 O O . SER A 1 212 ? 27.708 -23.033 -47.500 1.00 52.72 212 SER A O 1
ATOM 1817 N N . ARG A 1 213 ? 27.297 -25.186 -46.972 1.00 50.47 213 ARG A N 1
ATOM 1818 C CA . ARG A 1 213 ? 26.091 -24.921 -46.182 1.00 50.47 213 ARG A CA 1
ATOM 1819 C C . ARG A 1 213 ? 26.541 -24.258 -44.883 1.00 50.47 213 ARG A C 1
ATOM 1821 O O . ARG A 1 213 ? 27.020 -24.937 -43.982 1.00 50.47 213 ARG A O 1
ATOM 1828 N N . VAL A 1 214 ? 26.388 -22.941 -44.804 1.00 49.00 214 VAL A N 1
ATOM 1829 C CA . VAL A 1 214 ? 26.443 -22.212 -43.538 1.00 49.00 214 VAL A CA 1
ATOM 1830 C C . VAL A 1 214 ? 25.235 -22.666 -42.724 1.00 49.00 214 VAL A C 1
ATOM 1832 O O . VAL A 1 214 ? 24.090 -22.401 -43.084 1.00 49.00 214 VAL A O 1
ATOM 1835 N N . TRP A 1 215 ? 25.507 -23.447 -41.685 1.00 43.62 215 TRP A N 1
ATOM 1836 C CA . TRP A 1 215 ? 24.533 -23.894 -40.703 1.00 43.62 215 TRP A CA 1
ATOM 1837 C C . TRP A 1 215 ? 24.339 -22.729 -39.730 1.00 43.62 215 TRP A C 1
ATOM 1839 O O . TRP A 1 215 ? 25.220 -22.433 -38.928 1.00 43.62 215 TRP A O 1
ATOM 1849 N N . THR A 1 216 ? 23.237 -21.995 -39.865 1.00 47.97 216 THR A N 1
ATOM 1850 C CA . THR A 1 216 ? 22.805 -21.044 -38.839 1.00 47.97 216 THR A CA 1
ATOM 1851 C C . THR A 1 216 ? 22.309 -21.860 -37.653 1.00 47.97 216 THR A C 1
ATOM 1853 O O . THR A 1 216 ? 21.272 -22.518 -37.753 1.00 47.97 216 THR A O 1
ATOM 1856 N N . SER A 1 217 ? 23.077 -21.861 -36.565 1.00 50.16 217 SER A N 1
ATOM 1857 C CA . SER A 1 217 ? 22.648 -22.363 -35.264 1.00 50.16 217 SER A CA 1
ATOM 1858 C C . SER A 1 217 ? 21.450 -21.538 -34.805 1.00 50.16 217 SER A C 1
ATOM 1860 O O . SER A 1 217 ? 21.571 -20.357 -34.489 1.00 50.16 217 SER A O 1
ATOM 1862 N N . TYR A 1 218 ? 20.285 -22.170 -34.858 1.00 51.62 218 TYR A N 1
ATOM 1863 C CA . TYR A 1 218 ? 19.058 -21.726 -34.221 1.00 51.62 218 TYR A CA 1
ATOM 1864 C C . TYR A 1 218 ? 19.303 -21.829 -32.713 1.00 51.62 218 TYR A C 1
ATOM 1866 O O . TYR A 1 218 ? 19.307 -22.932 -32.170 1.00 51.62 218 TYR A O 1
ATOM 1874 N N . GLU A 1 219 ? 19.653 -20.713 -32.073 1.00 58.94 219 GLU A N 1
ATOM 1875 C CA . GLU A 1 219 ? 19.721 -20.661 -30.616 1.00 58.94 219 GLU A CA 1
ATOM 1876 C C . GLU A 1 219 ? 18.296 -20.744 -30.074 1.00 58.94 219 GLU A C 1
ATOM 1878 O O . GLU A 1 219 ? 17.436 -19.908 -30.356 1.00 58.94 219 GLU A O 1
ATOM 1883 N N . ASP A 1 220 ? 18.082 -21.852 -29.374 1.00 51.81 220 ASP A N 1
ATOM 1884 C CA . ASP A 1 220 ? 16.874 -22.259 -28.688 1.00 51.81 220 ASP A CA 1
ATOM 1885 C C . ASP A 1 220 ? 16.431 -21.200 -27.677 1.00 51.81 220 ASP A C 1
ATOM 1887 O O . ASP A 1 220 ? 17.170 -20.816 -26.768 1.00 51.81 220 ASP A O 1
ATOM 1891 N N . ASN A 1 221 ? 15.170 -20.799 -27.815 1.00 54.78 221 ASN A N 1
ATOM 1892 C CA . ASN A 1 221 ? 14.388 -20.139 -26.781 1.00 54.78 221 ASN A CA 1
ATOM 1893 C C . ASN A 1 221 ? 14.253 -21.078 -25.572 1.00 54.78 221 ASN A C 1
ATOM 1895 O O . ASN A 1 221 ? 13.365 -21.933 -25.534 1.00 54.78 221 ASN A O 1
ATOM 1899 N N . SER A 1 222 ? 15.109 -20.910 -24.564 1.00 52.88 222 SER A N 1
ATOM 1900 C CA . SER A 1 222 ? 14.943 -21.582 -23.277 1.00 52.88 222 SER A CA 1
ATOM 1901 C C . SER A 1 222 ? 13.882 -20.868 -22.433 1.00 52.88 222 SER A C 1
ATOM 1903 O O . SER A 1 222 ? 14.164 -19.884 -21.757 1.00 52.88 222 SER A O 1
ATOM 1905 N N . TYR A 1 223 ? 12.661 -21.386 -22.544 1.00 59.25 223 TYR A N 1
ATOM 1906 C CA . TYR A 1 223 ? 11.739 -21.713 -21.452 1.00 59.25 223 TYR A CA 1
ATOM 1907 C C . TYR A 1 223 ? 11.674 -20.728 -20.267 1.00 59.25 223 TYR A C 1
ATOM 1909 O O . TYR A 1 223 ? 12.513 -20.743 -19.366 1.00 59.25 223 TYR A O 1
ATOM 1917 N N . GLU A 1 224 ? 10.612 -19.920 -20.251 1.00 55.34 224 GLU A N 1
ATOM 1918 C CA . GLU A 1 224 ? 10.143 -19.194 -19.071 1.00 55.34 224 GLU A CA 1
ATOM 1919 C C . GLU A 1 224 ? 9.749 -20.192 -17.970 1.00 55.34 224 GLU A C 1
ATOM 1921 O O . GLU A 1 224 ? 8.794 -20.958 -18.108 1.00 55.34 224 GLU A O 1
ATOM 1926 N N . ASP A 1 225 ? 10.501 -20.184 -16.871 1.00 59.88 225 ASP A N 1
ATOM 1927 C CA . ASP A 1 225 ? 10.199 -20.946 -15.662 1.00 59.88 225 ASP A CA 1
ATOM 1928 C C . ASP A 1 225 ? 9.194 -20.154 -14.809 1.00 59.88 225 ASP A C 1
ATOM 1930 O O . ASP A 1 225 ? 9.542 -19.249 -14.045 1.00 59.88 225 ASP A O 1
ATOM 1934 N N . HIS A 1 226 ? 7.907 -20.440 -15.004 1.00 59.28 226 HIS A N 1
ATOM 1935 C CA . HIS A 1 226 ? 6.832 -19.971 -14.135 1.00 59.28 226 HIS A CA 1
ATOM 1936 C C . HIS A 1 226 ? 6.772 -20.838 -12.873 1.00 59.28 226 HIS A C 1
ATOM 1938 O O . HIS A 1 226 ? 6.037 -21.824 -12.802 1.00 59.28 226 HIS A O 1
ATOM 1944 N N . SER A 1 227 ? 7.526 -20.430 -11.852 1.00 62.84 227 SER A N 1
ATOM 1945 C CA . SER A 1 227 ? 7.341 -20.910 -10.483 1.00 62.84 227 SER A CA 1
ATOM 1946 C C . SER A 1 227 ? 6.009 -20.391 -9.940 1.00 62.84 227 SER A C 1
ATOM 1948 O O . SER A 1 227 ? 5.863 -19.209 -9.632 1.00 62.84 227 SER A O 1
ATOM 1950 N N . TYR A 1 228 ? 5.033 -21.289 -9.828 1.00 62.47 228 TYR A N 1
ATOM 1951 C CA . TYR A 1 228 ? 3.830 -21.073 -9.034 1.00 62.47 228 TYR A CA 1
ATOM 1952 C C . TYR A 1 228 ? 4.198 -21.080 -7.549 1.00 62.47 228 TYR A C 1
ATOM 1954 O O . TYR A 1 228 ? 4.588 -22.115 -7.007 1.00 62.47 228 TYR A O 1
ATOM 1962 N N . ASP A 1 229 ? 4.015 -19.939 -6.890 1.00 60.00 229 ASP A N 1
ATOM 1963 C CA . ASP A 1 229 ? 3.922 -19.868 -5.436 1.00 60.00 229 ASP A CA 1
ATOM 1964 C C . ASP A 1 229 ? 2.712 -20.691 -4.966 1.00 60.00 229 ASP A C 1
ATOM 1966 O O . ASP A 1 229 ? 1.571 -20.475 -5.386 1.00 60.00 229 ASP A O 1
ATOM 1970 N N . CYS A 1 230 ? 2.967 -21.653 -4.083 1.00 62.94 230 CYS A N 1
ATOM 1971 C CA . CYS A 1 230 ? 1.951 -22.372 -3.330 1.00 62.94 230 CYS A CA 1
ATOM 1972 C C . CYS A 1 230 ? 2.327 -22.372 -1.845 1.00 62.94 230 CYS A C 1
ATOM 1974 O O . CYS A 1 230 ? 3.353 -22.941 -1.475 1.00 62.94 230 CYS A O 1
ATOM 1976 N N . PHE A 1 231 ? 1.390 -21.825 -1.060 1.00 61.09 231 PHE A N 1
ATOM 1977 C CA . PHE A 1 231 ? 1.241 -21.790 0.404 1.00 61.09 231 PHE A CA 1
ATOM 1978 C C . PHE A 1 231 ? 1.947 -20.680 1.185 1.00 61.09 231 PHE A C 1
ATOM 1980 O O . PHE A 1 231 ? 3.189 -20.687 1.300 1.00 61.09 231 PHE A O 1
#

Radius of gyration: 67.94 Å; chains: 1; bounding box: 94×57×190 Å